Protein AF-0000000084400700 (afdb_homodimer)

InterPro domains:
  IPR011008 Dimeric alpha-beta barrel [SSF54909] (3-93)

Radius of gyration: 16.58 Å; Cα contacts (8 Å, |Δi|>4): 358; chains: 2; bounding box: 31×44×37 Å

Organism: NCBI:txid1296121

Structure (mmCIF, N/CA/C/O backbone):
data_AF-0000000084400700-model_v1
#
loop_
_entity.id
_entity.type
_entity.pdbx_description
1 polymer 'ABM domain-containing protein'
#
loop_
_atom_site.group_PDB
_atom_site.id
_atom_site.type_symbol
_atom_site.label_atom_id
_atom_site.label_alt_id
_atom_site.label_comp_id
_atom_site.label_asym_id
_atom_site.label_entity_id
_atom_site.label_seq_id
_atom_site.pdbx_PDB_ins_code
_atom_site.Cartn_x
_atom_site.Cartn_y
_atom_site.Cartn_z
_atom_site.occupancy
_atom_site.B_iso_or_equiv
_atom_site.auth_seq_id
_atom_site.auth_comp_id
_atom_site.auth_asym_id
_atom_site.auth_atom_id
_atom_site.pdbx_PDB_model_num
ATOM 1 N N . MET A 1 1 ? 12.852 2.732 -17.656 1 79.44 1 MET A N 1
ATOM 2 C CA . MET A 1 1 ? 11.586 3.289 -17.203 1 79.44 1 MET A CA 1
ATOM 3 C C . MET A 1 1 ? 10.812 2.271 -16.359 1 79.44 1 MET A C 1
ATOM 5 O O . MET A 1 1 ? 10.789 1.084 -16.688 1 79.44 1 MET A O 1
ATOM 9 N N . GLY A 1 2 ? 10.609 2.391 -15 1 95.69 2 GLY A N 1
ATOM 10 C CA . GLY A 1 2 ? 10.047 1.419 -14.078 1 95.69 2 GLY A CA 1
ATOM 11 C C . GLY A 1 2 ? 8.539 1.276 -14.203 1 95.69 2 GLY A C 1
ATOM 12 O O . GLY A 1 2 ? 7.91 1.97 -15.008 1 95.69 2 GLY A O 1
ATOM 13 N N . PHE A 1 3 ? 8.07 0.297 -13.781 1 98.56 3 PHE A N 1
ATOM 14 C CA . PHE A 1 3 ? 6.656 -0.054 -13.836 1 98.56 3 PHE A CA 1
ATOM 15 C C . PHE A 1 3 ? 6.172 -0.57 -12.492 1 98.56 3 PHE A C 1
ATOM 17 O O . PHE A 1 3 ? 6.82 -1.417 -11.875 1 98.56 3 PHE A O 1
ATOM 24 N N . ILE A 1 4 ? 5.074 -0.006 -12.062 1 98.75 4 ILE A N 1
ATOM 25 C CA . ILE A 1 4 ? 4.555 -0.394 -10.758 1 98.75 4 ILE A CA 1
ATOM 26 C C . ILE A 1 4 ? 3.123 -0.903 -10.898 1 98.75 4 ILE A C 1
ATOM 28 O O . ILE A 1 4 ? 2.32 -0.318 -11.633 1 98.75 4 ILE A O 1
ATOM 32 N N . VAL A 1 5 ? 2.842 -2.004 -10.289 1 98.75 5 VAL A N 1
ATOM 33 C CA . VAL A 1 5 ? 1.483 -2.498 -10.094 1 98.75 5 VAL A CA 1
ATOM 34 C C . VAL A 1 5 ? 1.09 -2.363 -8.625 1 98.75 5 VAL A C 1
ATOM 36 O O . VAL A 1 5 ? 1.831 -2.789 -7.738 1 98.75 5 VAL A O 1
ATOM 39 N N . VAL A 1 6 ? -0.023 -1.765 -8.383 1 98.88 6 VAL A N 1
ATOM 40 C CA . VAL A 1 6 ? -0.597 -1.726 -7.039 1 98.88 6 VAL A CA 1
ATOM 41 C C . VAL A 1 6 ? 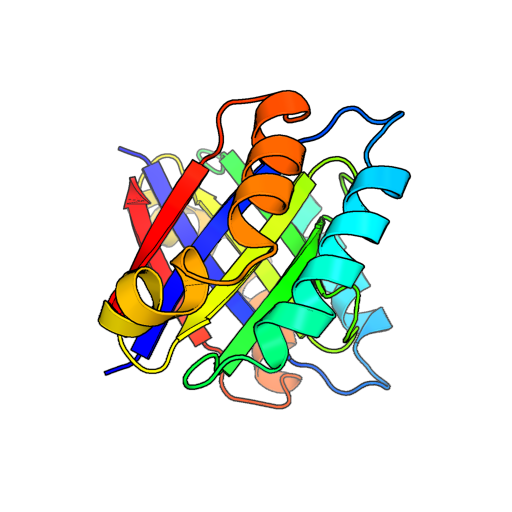-1.948 -2.436 -7.035 1 98.88 6 VAL A C 1
ATOM 43 O O . VAL A 1 6 ? -2.834 -2.104 -7.824 1 98.88 6 VAL A O 1
ATOM 46 N N . LEU A 1 7 ? -2.059 -3.463 -6.176 1 98.88 7 LEU A N 1
ATOM 47 C CA . LEU A 1 7 ? -3.322 -4.168 -5.984 1 98.88 7 LEU A CA 1
ATOM 48 C C . LEU A 1 7 ? -3.9 -3.881 -4.602 1 98.88 7 LEU A C 1
ATOM 50 O O . LEU A 1 7 ? -3.229 -4.086 -3.59 1 98.88 7 LEU A O 1
ATOM 54 N N . PHE A 1 8 ? -5.105 -3.367 -4.562 1 98.88 8 PHE A N 1
ATOM 55 C CA . PHE A 1 8 ? -5.863 -3.279 -3.32 1 98.88 8 PHE A CA 1
ATOM 56 C C . PHE A 1 8 ? -6.766 -4.496 -3.15 1 98.88 8 PHE A C 1
ATOM 58 O O . PHE A 1 8 ? -7.664 -4.727 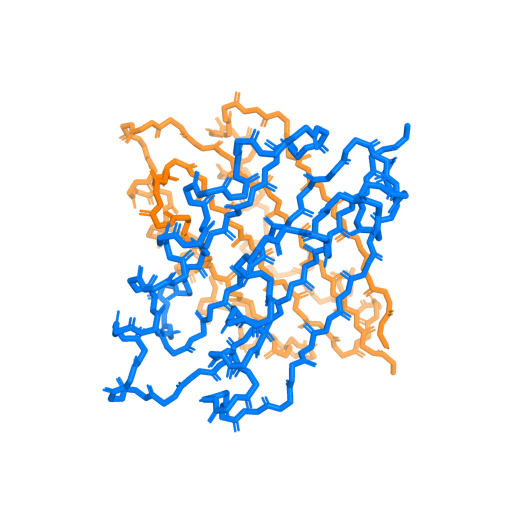-3.963 1 98.88 8 PHE A O 1
ATOM 65 N N . LEU A 1 9 ? -6.484 -5.246 -2.016 1 98.88 9 LEU A N 1
ATOM 66 C CA . LEU A 1 9 ? -7.18 -6.504 -1.761 1 98.88 9 LEU A CA 1
ATOM 67 C C . LEU A 1 9 ? -7.879 -6.473 -0.405 1 98.88 9 LEU A C 1
ATOM 69 O O . LEU A 1 9 ? -7.398 -5.828 0.531 1 98.88 9 LEU A O 1
ATOM 73 N N . GLU A 1 10 ? -9.008 -7.152 -0.323 1 98.88 10 GLU A N 1
ATOM 74 C CA . GLU A 1 10 ? -9.68 -7.395 0.946 1 98.88 10 GLU A CA 1
ATOM 75 C C . GLU A 1 10 ? -10.078 -8.867 1.087 1 98.88 10 GLU A C 1
ATOM 77 O O . GLU A 1 10 ? -10.602 -9.469 0.146 1 98.88 10 GLU A O 1
ATOM 82 N N . PHE A 1 11 ? -9.789 -9.406 2.271 1 98.88 11 PHE A N 1
ATOM 83 C CA . PHE A 1 11 ? -10.07 -10.805 2.545 1 98.88 11 PHE A CA 1
ATOM 84 C C . PHE A 1 11 ? -11 -10.945 3.75 1 98.88 11 PHE A C 1
ATOM 86 O O . PHE A 1 11 ? -11.086 -10.039 4.578 1 98.88 11 PHE A O 1
ATOM 93 N N . PRO A 1 12 ? -11.664 -12.133 3.861 1 98.56 12 PRO A N 1
ATOM 94 C CA . PRO A 1 12 ? -12.414 -12.398 5.09 1 98.56 12 PRO A CA 1
ATOM 95 C C . PRO A 1 12 ? -11.523 -12.461 6.324 1 98.56 12 PRO A C 1
ATOM 97 O O . PRO A 1 12 ? -10.406 -12.977 6.258 1 98.56 12 PRO A O 1
ATOM 100 N N . THR A 1 13 ? -12.07 -11.945 7.422 1 96.81 13 THR A N 1
ATOM 101 C CA . THR A 1 13 ? -11.32 -11.82 8.664 1 96.81 13 THR A CA 1
ATOM 102 C C . THR A 1 13 ? -10.789 -13.172 9.117 1 96.81 13 THR A C 1
ATOM 104 O O . THR A 1 13 ? -9.688 -13.266 9.656 1 96.81 13 THR A O 1
ATOM 107 N N . ASP A 1 14 ? -11.492 -14.188 8.859 1 97.31 14 ASP A N 1
ATOM 108 C CA . ASP A 1 14 ? -11.125 -15.508 9.352 1 97.31 14 ASP A CA 1
ATOM 109 C C . ASP A 1 14 ? -10.094 -16.172 8.438 1 97.31 14 ASP A C 1
ATOM 111 O O . ASP A 1 14 ? -9.523 -17.203 8.781 1 97.31 14 ASP A O 1
ATOM 115 N N . LYS A 1 15 ? -9.766 -15.578 7.324 1 98.12 15 LYS A N 1
ATOM 116 C CA . LYS A 1 15 ? -8.867 -16.203 6.363 1 98.12 15 LYS A CA 1
ATOM 117 C C . LYS A 1 15 ? -7.609 -15.367 6.16 1 98.12 15 LYS A C 1
ATOM 119 O O . LYS A 1 15 ? -6.605 -15.859 5.637 1 98.12 15 LYS A O 1
ATOM 124 N N . VAL A 1 16 ? -7.645 -14.148 6.52 1 98.44 16 VAL A N 1
ATOM 125 C CA . VAL A 1 16 ? -6.629 -13.172 6.137 1 98.44 16 VAL A CA 1
ATOM 126 C C . VAL A 1 16 ? -5.258 -13.625 6.637 1 98.44 16 VAL A C 1
ATOM 128 O O . VAL A 1 16 ? -4.254 -13.477 5.938 1 98.44 16 VAL A O 1
ATOM 131 N N . ASP A 1 17 ? -5.137 -14.234 7.801 1 97.88 17 ASP A N 1
ATOM 132 C CA . ASP A 1 17 ? -3.844 -14.641 8.336 1 97.88 17 ASP A CA 1
ATOM 133 C C . ASP A 1 17 ? -3.201 -15.719 7.465 1 97.88 17 ASP A C 1
ATOM 135 O O . ASP A 1 17 ? -2.018 -15.633 7.133 1 97.88 17 ASP A O 1
ATOM 139 N N . SER A 1 18 ? -3.965 -16.688 7.121 1 98.25 18 SER A N 1
ATOM 140 C CA . SER A 1 18 ? -3.455 -17.75 6.266 1 98.25 18 SER A CA 1
ATOM 141 C C . SER A 1 18 ? -3.078 -17.219 4.887 1 98.25 18 SER A C 1
ATOM 143 O O . SER A 1 18 ? -2.062 -17.625 4.316 1 98.25 18 SER A O 1
ATOM 145 N N . ILE A 1 19 ? -3.887 -16.328 4.391 1 98.62 19 ILE A N 1
ATOM 146 C CA . ILE A 1 19 ? -3.648 -15.789 3.061 1 98.62 19 ILE A CA 1
ATOM 147 C C . ILE A 1 19 ? -2.381 -14.938 3.074 1 98.62 19 ILE A C 1
ATOM 149 O O . ILE A 1 19 ? -1.541 -15.047 2.18 1 98.62 19 ILE A O 1
ATOM 153 N N . LYS A 1 20 ? -2.211 -14.141 4.062 1 98.06 20 LYS A N 1
ATOM 154 C CA . LYS A 1 20 ? -1.012 -13.312 4.18 1 98.06 20 LYS A CA 1
ATOM 155 C C . LYS A 1 20 ? 0.25 -14.172 4.184 1 98.06 20 LYS A C 1
ATOM 157 O O . LYS A 1 20 ? 1.24 -13.836 3.533 1 98.06 20 LYS A O 1
ATOM 162 N N . SER A 1 21 ? 0.157 -15.258 4.941 1 98.44 21 SER A N 1
ATOM 163 C CA . SER A 1 21 ? 1.302 -16.156 5 1 98.44 21 SER A CA 1
ATOM 164 C C . SER A 1 21 ? 1.647 -16.703 3.619 1 98.44 21 SER A C 1
ATOM 166 O O . SER A 1 21 ? 2.82 -16.766 3.244 1 98.44 21 SER A O 1
ATOM 168 N N . LYS A 1 22 ? 0.684 -17.062 2.883 1 98.75 22 LYS A N 1
ATOM 169 C CA . LYS A 1 22 ? 0.886 -17.594 1.541 1 98.75 22 LYS A CA 1
ATOM 170 C C . LYS A 1 22 ? 1.38 -16.516 0.583 1 98.75 22 LYS A C 1
ATOM 172 O O . LYS A 1 22 ? 2.219 -16.781 -0.28 1 98.75 22 LYS A O 1
ATOM 177 N N . LEU A 1 23 ? 0.893 -15.305 0.737 1 98.81 23 LEU A N 1
ATOM 178 C CA . LEU A 1 23 ? 1.357 -14.195 -0.084 1 98.81 23 LEU A CA 1
ATOM 179 C C . LEU A 1 23 ? 2.814 -13.867 0.221 1 98.81 23 LEU A C 1
ATOM 181 O O . LEU A 1 23 ? 3.58 -13.523 -0.683 1 98.81 23 LEU A O 1
ATOM 185 N N . LEU A 1 24 ? 3.146 -14.016 1.521 1 98.81 24 LEU A N 1
ATOM 186 C CA . LEU A 1 24 ? 4.531 -13.766 1.906 1 98.81 24 LEU A CA 1
ATOM 187 C C . LEU A 1 24 ? 5.457 -14.82 1.311 1 98.81 24 LEU A C 1
ATOM 189 O O . LEU A 1 24 ? 6.59 -14.516 0.929 1 98.81 24 LEU A O 1
ATOM 193 N N . HIS A 1 25 ? 4.984 -16.016 1.252 1 98.62 25 HIS A N 1
ATOM 194 C CA . HIS A 1 25 ? 5.738 -17.062 0.566 1 98.62 25 HIS A CA 1
ATOM 195 C C . HIS A 1 25 ? 5.914 -16.734 -0.913 1 98.62 25 HIS A C 1
ATOM 197 O O . HIS A 1 25 ? 7.023 -16.828 -1.443 1 98.62 25 HIS A O 1
ATOM 203 N N . ALA A 1 26 ? 4.867 -16.344 -1.562 1 98.62 26 ALA A N 1
ATOM 204 C CA . ALA A 1 26 ? 4.938 -15.953 -2.967 1 98.62 26 ALA A CA 1
ATOM 205 C C . ALA A 1 26 ? 5.902 -14.789 -3.162 1 98.62 26 ALA A C 1
ATOM 207 O O . ALA A 1 26 ? 6.699 -14.789 -4.105 1 98.62 26 ALA A O 1
ATOM 208 N N . ALA A 1 27 ? 5.836 -13.844 -2.254 1 98.62 27 ALA A N 1
ATOM 209 C CA . ALA A 1 27 ? 6.707 -12.672 -2.324 1 98.62 27 ALA A CA 1
ATOM 210 C C . ALA A 1 27 ? 8.18 -13.078 -2.314 1 98.62 27 ALA A C 1
ATOM 212 O O . ALA A 1 27 ? 8.984 -12.539 -3.08 1 98.62 27 ALA A O 1
ATOM 213 N N . ALA A 1 28 ? 8.531 -14.047 -1.467 1 98.56 28 ALA A N 1
ATOM 214 C CA . ALA A 1 28 ? 9.906 -14.508 -1.358 1 98.56 28 ALA A CA 1
ATOM 215 C C . ALA A 1 28 ? 10.391 -15.109 -2.678 1 98.56 28 ALA A C 1
ATOM 217 O O . ALA A 1 28 ? 11.57 -14.984 -3.029 1 98.56 28 ALA A O 1
ATOM 218 N N . ILE A 1 29 ? 9.539 -15.695 -3.383 1 98.62 29 ILE A N 1
ATOM 219 C CA . ILE A 1 29 ? 9.867 -16.297 -4.672 1 98.62 29 ILE A CA 1
ATOM 220 C C . ILE A 1 29 ? 9.977 -15.211 -5.738 1 98.62 29 ILE A C 1
ATOM 222 O O . ILE A 1 29 ? 10.961 -15.148 -6.473 1 98.62 29 ILE A O 1
ATOM 226 N N . TYR A 1 30 ? 8.984 -14.289 -5.855 1 98.44 30 TYR A N 1
ATOM 227 C CA . TYR A 1 30 ? 8.922 -13.258 -6.883 1 98.44 30 TYR A CA 1
ATOM 228 C C . TYR A 1 30 ? 10.102 -12.297 -6.758 1 98.44 30 TYR A C 1
ATOM 230 O O . TYR A 1 30 ? 10.602 -11.789 -7.762 1 98.44 30 TYR A O 1
ATOM 238 N N . ARG A 1 31 ? 10.539 -12.062 -5.547 1 98.06 31 ARG A N 1
ATOM 239 C CA . ARG A 1 31 ? 11.633 -11.117 -5.328 1 98.06 31 ARG A CA 1
ATOM 240 C C . ARG A 1 31 ? 12.938 -11.633 -5.926 1 98.06 31 ARG A C 1
ATOM 242 O O . ARG A 1 31 ? 13.898 -10.883 -6.078 1 98.06 31 ARG A O 1
ATOM 249 N N . LYS A 1 32 ? 12.969 -12.891 -6.262 1 98.19 32 LYS A N 1
ATOM 250 C CA . LYS A 1 32 ? 14.156 -13.484 -6.852 1 98.19 32 LYS A CA 1
ATOM 251 C C . LYS A 1 32 ? 14.094 -13.445 -8.375 1 98.19 32 LYS A C 1
ATOM 253 O O . LYS A 1 32 ? 15.086 -13.727 -9.055 1 98.19 32 LYS A O 1
ATOM 258 N N . ASP A 1 33 ? 12.898 -13.094 -8.961 1 98.25 33 ASP A N 1
ATOM 259 C CA . ASP A 1 33 ? 12.742 -13.039 -10.406 1 98.25 33 ASP A CA 1
ATOM 260 C C . ASP A 1 33 ? 13.594 -11.93 -11.016 1 98.25 33 ASP A C 1
ATOM 262 O O . ASP A 1 33 ? 13.695 -10.836 -10.453 1 98.25 33 ASP A O 1
ATOM 266 N N . PRO A 1 34 ? 14.195 -12.234 -12.164 1 98.12 34 PRO A N 1
ATOM 267 C CA . PRO A 1 34 ? 14.844 -11.133 -12.875 1 98.12 34 PRO A CA 1
ATOM 268 C C . PRO A 1 34 ? 13.906 -9.945 -13.109 1 98.12 34 PRO A C 1
ATOM 270 O O . PRO A 1 34 ? 12.711 -10.141 -13.352 1 98.12 34 PRO A O 1
ATOM 273 N N . GLU A 1 35 ? 14.445 -8.719 -12.922 1 98.38 35 GLU A N 1
ATOM 274 C CA . GLU A 1 35 ? 13.812 -7.445 -13.242 1 98.38 35 GLU A CA 1
ATOM 275 C C . GLU A 1 35 ? 12.672 -7.141 -12.281 1 98.38 35 GLU A C 1
ATOM 277 O O . GLU A 1 35 ? 11.875 -6.23 -12.523 1 98.38 35 GLU A O 1
ATOM 282 N N . THR A 1 36 ? 12.516 -7.93 -11.219 1 98.44 36 THR A N 1
ATOM 283 C CA . THR A 1 36 ? 11.625 -7.574 -10.117 1 98.44 36 THR A CA 1
ATOM 284 C C . THR A 1 36 ? 12.367 -6.762 -9.055 1 98.44 36 THR A C 1
ATOM 286 O O . THR A 1 36 ? 13.289 -7.27 -8.414 1 98.44 36 THR A O 1
ATOM 289 N N . VAL A 1 37 ? 12.031 -5.551 -8.922 1 98.19 37 VAL A N 1
ATOM 290 C CA . VAL A 1 37 ? 12.68 -4.645 -7.984 1 98.19 37 VAL A CA 1
ATOM 291 C C . VAL A 1 37 ? 12.094 -4.84 -6.59 1 98.19 37 VAL A C 1
ATOM 293 O O . VAL A 1 37 ? 12.828 -4.918 -5.602 1 98.19 37 VAL A O 1
ATOM 296 N N . GLU A 1 38 ? 10.797 -4.941 -6.527 1 98.31 38 GLU A N 1
ATOM 297 C CA . GLU A 1 38 ? 10.086 -5.176 -5.273 1 98.31 38 GLU A CA 1
ATOM 298 C C . GLU A 1 38 ? 8.828 -6.008 -5.496 1 98.31 38 GLU A C 1
ATOM 300 O O . GLU A 1 38 ? 8.242 -5.98 -6.582 1 98.31 38 GLU A O 1
ATOM 305 N N . TRP A 1 39 ? 8.422 -6.711 -4.527 1 98.69 39 TRP A N 1
ATOM 306 C CA . TRP A 1 39 ? 7.148 -7.402 -4.371 1 98.69 39 TRP A CA 1
ATOM 307 C C . TRP A 1 39 ? 6.73 -7.453 -2.906 1 98.69 39 TRP A C 1
ATOM 309 O O . TRP A 1 39 ? 7.086 -8.391 -2.188 1 98.69 39 TRP A O 1
ATOM 319 N N . ASN A 1 40 ? 5.996 -6.461 -2.512 1 98.81 40 ASN A N 1
ATOM 320 C CA . ASN A 1 40 ? 5.723 -6.23 -1.098 1 98.81 40 ASN A CA 1
ATOM 321 C C . ASN A 1 40 ? 4.266 -6.539 -0.752 1 98.81 40 ASN A C 1
ATOM 323 O O . ASN A 1 40 ? 3.357 -6.195 -1.509 1 98.81 40 ASN A O 1
ATOM 327 N N . VAL A 1 41 ? 4.113 -7.23 0.373 1 98.94 41 VAL A N 1
ATOM 328 C CA . VAL A 1 41 ? 2.814 -7.453 0.996 1 98.94 41 VAL A CA 1
ATOM 329 C C . VAL A 1 41 ? 2.637 -6.496 2.176 1 98.94 41 VAL A C 1
ATOM 331 O O . VAL A 1 41 ? 3.389 -6.559 3.15 1 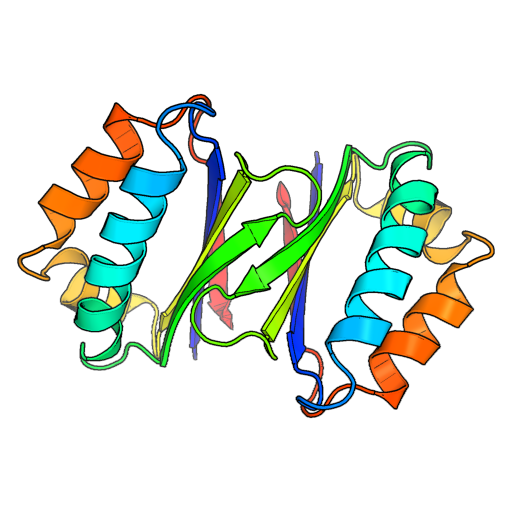98.94 41 VAL A O 1
ATOM 334 N N . GLN A 1 42 ? 1.646 -5.598 2.051 1 98.88 42 GLN A N 1
ATOM 335 C CA . GLN A 1 42 ? 1.438 -4.574 3.066 1 98.88 42 GLN A CA 1
ATOM 336 C C . GLN A 1 42 ? 0.043 -4.68 3.676 1 98.88 42 GLN A C 1
ATOM 338 O O . GLN A 1 42 ? -0.947 -4.82 2.955 1 98.8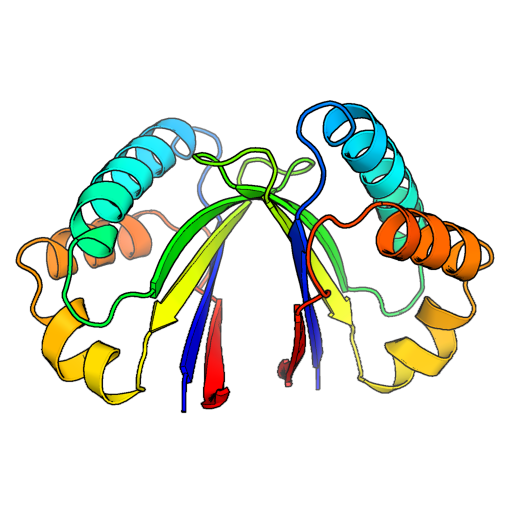8 42 GLN A O 1
ATOM 343 N N . GLN A 1 43 ? 0.003 -4.641 5 1 98.81 43 GLN A N 1
ATOM 344 C CA . GLN A 1 43 ? -1.27 -4.758 5.707 1 98.81 43 GLN A CA 1
ATOM 345 C C . GLN A 1 43 ? -1.685 -3.422 6.312 1 98.81 43 GLN A C 1
ATOM 347 O O . GLN A 1 43 ? -0.856 -2.709 6.883 1 98.81 43 GLN A O 1
ATOM 352 N N . ASP A 1 44 ? -2.996 -3.066 6.105 1 98.69 44 ASP A N 1
ATOM 353 C CA . ASP A 1 44 ? -3.562 -1.884 6.75 1 98.69 44 ASP A CA 1
ATOM 354 C C . ASP A 1 44 ? -3.504 -2.006 8.273 1 98.69 44 ASP A C 1
ATOM 356 O O . ASP A 1 44 ? -3.912 -3.023 8.836 1 98.69 44 ASP A O 1
ATOM 360 N N . LEU A 1 45 ? -3.08 -0.977 8.93 1 98.19 45 LEU A N 1
ATOM 361 C CA . LEU A 1 45 ? -2.828 -1.058 10.367 1 98.19 45 LEU A CA 1
ATOM 362 C C . LEU A 1 45 ? -4.125 -0.902 11.156 1 98.19 45 LEU A C 1
ATOM 364 O O . LEU A 1 45 ? -4.188 -1.265 12.328 1 98.19 45 LEU A O 1
ATOM 368 N N . THR A 1 46 ? -5.164 -0.361 10.547 1 97.69 46 THR A N 1
ATOM 369 C CA . THR A 1 46 ? -6.422 -0.154 11.25 1 97.69 46 THR A CA 1
ATOM 370 C C . THR A 1 46 ? -7.477 -1.159 10.797 1 97.69 46 THR A C 1
ATOM 372 O O . THR A 1 46 ? -8.508 -1.332 11.445 1 97.69 46 THR A O 1
ATOM 375 N N . ASP A 1 47 ? -7.293 -1.806 9.703 1 97.75 47 ASP A N 1
ATOM 376 C CA . ASP A 1 47 ? -8.219 -2.783 9.141 1 97.75 47 ASP A CA 1
ATOM 377 C C . ASP A 1 47 ? -7.469 -3.984 8.57 1 97.75 47 ASP A C 1
ATOM 379 O O . ASP A 1 47 ? -7.188 -4.035 7.367 1 97.75 47 ASP A O 1
ATOM 383 N N . PRO A 1 48 ? -7.238 -4.977 9.359 1 97.38 48 PRO A N 1
ATOM 384 C CA . PRO A 1 48 ? -6.34 -6.07 8.984 1 97.38 48 PRO A CA 1
ATOM 385 C C . PRO A 1 48 ? -6.836 -6.855 7.777 1 97.38 48 PRO A C 1
ATOM 387 O O . PRO A 1 48 ? -6.074 -7.617 7.172 1 97.38 48 PRO A O 1
ATOM 390 N N . LYS A 1 49 ? -8.086 -6.723 7.414 1 98.25 49 LYS A N 1
ATOM 391 C CA . LYS A 1 49 ? -8.617 -7.441 6.262 1 98.25 49 LYS A CA 1
ATOM 392 C C . LYS A 1 49 ? -8.102 -6.848 4.953 1 98.25 49 LYS A C 1
ATOM 394 O O . LYS A 1 49 ? -8.242 -7.453 3.891 1 98.25 49 LYS A O 1
ATOM 399 N N . LYS A 1 50 ? -7.582 -5.66 4.992 1 98.69 50 LYS A N 1
ATOM 400 C CA . LYS A 1 50 ? -7.102 -4.961 3.807 1 98.69 50 LYS A CA 1
ATOM 401 C C . LYS A 1 50 ? -5.605 -5.184 3.604 1 98.69 50 LYS A C 1
ATOM 403 O O . LYS A 1 50 ? -4.801 -4.867 4.48 1 98.69 50 LYS A O 1
ATOM 408 N N . ILE A 1 51 ? -5.25 -5.812 2.482 1 98.94 51 ILE A N 1
ATOM 409 C CA . ILE A 1 51 ? -3.885 -6.082 2.055 1 98.94 51 ILE A CA 1
ATOM 410 C C . ILE A 1 51 ? -3.604 -5.367 0.737 1 98.94 51 ILE A C 1
ATOM 412 O O . ILE A 1 51 ? -4.438 -5.375 -0.172 1 98.94 51 ILE A O 1
ATOM 416 N N . THR A 1 52 ? -2.533 -4.688 0.666 1 98.94 52 THR A N 1
ATOM 417 C CA . THR A 1 52 ? -2.059 -4.09 -0.578 1 98.94 52 THR A CA 1
ATOM 418 C C . THR A 1 52 ? -0.795 -4.793 -1.066 1 98.94 52 THR A C 1
ATOM 420 O O . THR A 1 52 ? 0.142 -5.004 -0.295 1 98.94 52 THR A O 1
ATOM 423 N N . LEU A 1 53 ? -0.781 -5.211 -2.299 1 98.94 53 LEU A N 1
ATOM 424 C CA . LEU A 1 53 ? 0.442 -5.648 -2.967 1 98.94 53 LEU A CA 1
ATOM 425 C C . LEU A 1 53 ? 1.063 -4.504 -3.76 1 98.94 53 LEU A C 1
ATOM 427 O O . LEU A 1 53 ? 0.369 -3.811 -4.508 1 98.94 53 LEU A O 1
ATOM 431 N N . VAL A 1 54 ? 2.281 -4.27 -3.561 1 98.88 54 VAL A N 1
ATOM 432 C CA . VAL A 1 54 ? 3.068 -3.334 -4.359 1 98.88 54 VAL A CA 1
ATOM 433 C C . VAL A 1 54 ? 4.141 -4.094 -5.137 1 98.88 54 VAL A C 1
ATOM 435 O O . VAL A 1 54 ? 5.078 -4.637 -4.547 1 98.88 54 VAL A O 1
ATOM 438 N N . GLU A 1 55 ? 3.99 -4.109 -6.457 1 98.81 55 GLU A N 1
ATOM 439 C CA . GLU A 1 55 ? 4.926 -4.773 -7.359 1 98.81 55 GLU A CA 1
ATOM 440 C C . GLU A 1 55 ? 5.672 -3.758 -8.227 1 98.81 55 GLU A C 1
ATOM 442 O O . GLU A 1 55 ? 5.051 -2.982 -8.953 1 98.81 55 GLU A O 1
ATOM 447 N N . LYS A 1 56 ? 6.98 -3.752 -8.086 1 98.56 56 LYS A N 1
ATOM 448 C CA . LYS A 1 56 ? 7.801 -2.863 -8.906 1 98.56 56 LYS A CA 1
ATOM 449 C C . LYS A 1 56 ? 8.711 -3.66 -9.828 1 98.56 56 LYS A C 1
ATOM 451 O O . LYS A 1 56 ? 9.414 -4.574 -9.391 1 98.56 56 LYS A O 1
ATOM 456 N N . TYR A 1 57 ? 8.688 -3.221 -11.078 1 98.62 57 TYR A N 1
ATOM 457 C CA . TYR A 1 57 ? 9.477 -3.879 -12.109 1 98.62 57 TYR A CA 1
ATOM 458 C C . TYR A 1 57 ? 10.383 -2.881 -12.828 1 98.62 57 TYR A C 1
ATOM 460 O O . TYR A 1 57 ? 10.086 -1.685 -12.867 1 98.62 57 TYR A O 1
ATOM 468 N N . GLU A 1 58 ? 11.43 -3.451 -13.406 1 98.25 58 GLU A N 1
ATOM 469 C CA . GLU A 1 58 ? 12.336 -2.596 -14.164 1 98.25 58 GLU A CA 1
ATOM 470 C C . GLU A 1 58 ? 11.656 -2.047 -15.414 1 98.25 58 GLU A C 1
ATOM 472 O O . GLU A 1 58 ? 11.93 -0.917 -15.828 1 98.25 58 GLU A O 1
ATOM 477 N N . ARG A 1 59 ? 10.875 -2.814 -16 1 97.5 59 ARG A N 1
ATOM 478 C CA . ARG A 1 59 ? 10.133 -2.398 -17.188 1 97.5 59 ARG A CA 1
ATOM 479 C C . ARG A 1 59 ? 8.773 -3.082 -17.25 1 97.5 59 ARG A C 1
ATOM 481 O O . ARG A 1 59 ? 8.562 -4.113 -16.609 1 97.5 59 ARG A O 1
ATOM 488 N N . GLU A 1 60 ? 7.859 -2.494 -18 1 97.69 60 GLU A N 1
ATOM 489 C CA . GLU A 1 60 ? 6.496 -3.01 -18.094 1 97.69 60 GLU A CA 1
ATOM 490 C C . GLU A 1 60 ? 6.488 -4.441 -18.625 1 97.69 60 GLU A C 1
ATOM 492 O O . GLU A 1 60 ? 5.695 -5.27 -18.172 1 97.69 60 GLU A O 1
ATOM 497 N N . SER A 1 61 ? 7.344 -4.723 -19.594 1 97.5 61 SER A N 1
ATOM 498 C CA . SER A 1 61 ? 7.344 -6.043 -20.219 1 97.5 61 SER A CA 1
ATOM 499 C C . SER A 1 61 ? 7.738 -7.125 -19.219 1 97.5 61 SER A C 1
ATOM 501 O O . SER A 1 61 ? 7.473 -8.305 -19.438 1 97.5 61 SER A O 1
ATOM 503 N N . SER A 1 62 ? 8.445 -6.82 -18.078 1 98 62 SER A N 1
ATOM 504 C CA . SER A 1 62 ? 8.805 -7.781 -17.047 1 98 62 SER A CA 1
ATOM 505 C C . SER A 1 62 ? 7.566 -8.445 -16.453 1 98 62 SER A C 1
ATOM 507 O O . SER A 1 62 ? 7.617 -9.602 -16.031 1 98 62 SER A O 1
ATOM 509 N N . LEU A 1 63 ? 6.496 -7.672 -16.438 1 97.06 63 LEU A N 1
ATOM 510 C CA . LEU A 1 63 ? 5.242 -8.211 -15.922 1 97.06 63 LEU A CA 1
ATOM 511 C C . LEU A 1 63 ? 4.801 -9.422 -16.734 1 97.06 63 LEU A C 1
ATOM 513 O O . LEU A 1 63 ? 4.562 -10.5 -16.172 1 97.06 63 LEU A O 1
ATOM 517 N N . THR A 1 64 ? 4.715 -9.281 -18.016 1 96.19 64 THR A N 1
ATOM 518 C CA . THR A 1 64 ? 4.176 -10.312 -18.891 1 96.19 64 THR A CA 1
ATOM 519 C C . THR A 1 64 ? 5.246 -11.352 -19.234 1 96.19 64 THR A C 1
ATOM 521 O O . THR A 1 64 ? 4.945 -12.539 -19.344 1 96.19 64 THR A O 1
ATOM 524 N N . GLU A 1 65 ? 6.523 -10.969 -19.312 1 96.56 65 GLU A N 1
ATOM 525 C CA . GLU A 1 65 ? 7.574 -11.844 -19.828 1 96.56 65 GLU A CA 1
ATOM 526 C C . GLU A 1 65 ? 8.234 -12.641 -18.703 1 96.56 65 GLU A C 1
ATOM 528 O O . GLU A 1 65 ? 8.859 -13.672 -18.953 1 96.56 65 GLU A O 1
ATOM 533 N N . ILE A 1 66 ? 8.055 -12.125 -17.516 1 97.56 66 ILE A N 1
ATOM 534 C CA . ILE A 1 66 ? 8.742 -12.797 -16.406 1 97.56 66 ILE A CA 1
ATOM 535 C C . ILE A 1 66 ? 7.742 -13.125 -15.305 1 97.56 66 ILE A C 1
ATOM 537 O O . ILE A 1 66 ? 7.516 -14.297 -15 1 97.56 66 ILE A O 1
ATOM 541 N N . HIS A 1 67 ? 7.113 -12.133 -14.672 1 97.62 67 HIS A N 1
ATOM 542 C CA . HIS A 1 67 ? 6.254 -12.312 -13.508 1 97.62 67 HIS A CA 1
ATOM 543 C C . HIS A 1 67 ? 5.152 -13.328 -13.789 1 97.62 67 HIS A C 1
ATOM 545 O O . HIS A 1 67 ? 4.98 -14.289 -13.039 1 97.62 67 HIS A O 1
ATOM 551 N N . ARG A 1 68 ? 4.492 -13.148 -14.961 1 97.69 68 ARG A N 1
ATOM 552 C CA . ARG A 1 68 ? 3.334 -13.977 -15.273 1 97.69 68 ARG A CA 1
ATOM 553 C C . ARG A 1 68 ? 3.768 -15.359 -15.758 1 97.69 68 ARG A C 1
ATOM 555 O O . ARG A 1 68 ? 2.947 -16.281 -15.852 1 97.69 68 ARG A O 1
ATOM 562 N N . LYS A 1 69 ? 5.043 -15.586 -15.938 1 97.62 69 LYS A N 1
ATOM 563 C CA . LYS A 1 69 ? 5.559 -16.875 -16.391 1 97.62 69 LYS A CA 1
ATOM 564 C C . LYS A 1 69 ? 6.148 -17.672 -15.234 1 97.62 69 LYS A C 1
ATOM 566 O O . LYS A 1 69 ? 6.559 -18.828 -15.414 1 97.62 69 LYS A O 1
ATOM 571 N N . ASN A 1 70 ? 6.215 -17.031 -14.047 1 97.88 70 ASN A N 1
ATOM 572 C CA . ASN A 1 70 ? 6.672 -17.766 -12.883 1 97.88 70 ASN A CA 1
ATOM 573 C C . ASN A 1 70 ? 5.77 -18.969 -12.586 1 97.88 70 ASN A C 1
ATOM 575 O O . ASN A 1 70 ? 4.547 -18.859 -12.695 1 97.88 70 ASN A O 1
ATOM 579 N N . ALA A 1 71 ? 6.285 -20.078 -12.117 1 97.25 71 ALA A N 1
ATOM 580 C CA . ALA A 1 71 ? 5.566 -21.328 -11.898 1 97.25 71 ALA A CA 1
ATOM 581 C C . ALA A 1 71 ? 4.457 -21.141 -10.859 1 97.25 71 ALA A C 1
ATOM 583 O O . ALA A 1 71 ? 3.445 -21.844 -10.898 1 97.25 71 ALA A O 1
ATOM 584 N N . ILE A 1 72 ? 4.621 -20.156 -9.992 1 98.19 72 ILE A N 1
ATOM 585 C CA . ILE A 1 72 ? 3.666 -20.031 -8.898 1 98.19 72 ILE A CA 1
ATOM 586 C C . ILE A 1 72 ? 2.578 -19.031 -9.266 1 98.19 72 ILE A C 1
ATOM 588 O O . ILE A 1 72 ? 1.626 -18.828 -8.516 1 98.19 72 ILE A O 1
ATOM 592 N N . TYR A 1 73 ? 2.678 -18.422 -10.383 1 98.62 73 TYR A N 1
ATOM 593 C CA . TYR A 1 73 ? 1.779 -17.328 -10.766 1 98.62 73 TYR A CA 1
ATOM 594 C C . TYR A 1 73 ? 0.323 -17.781 -10.68 1 98.62 73 TYR A C 1
ATOM 596 O O . TYR A 1 73 ? -0.487 -17.141 -10 1 98.62 73 TYR A O 1
ATOM 604 N N . GLN A 1 74 ? -0.013 -18.844 -11.336 1 97.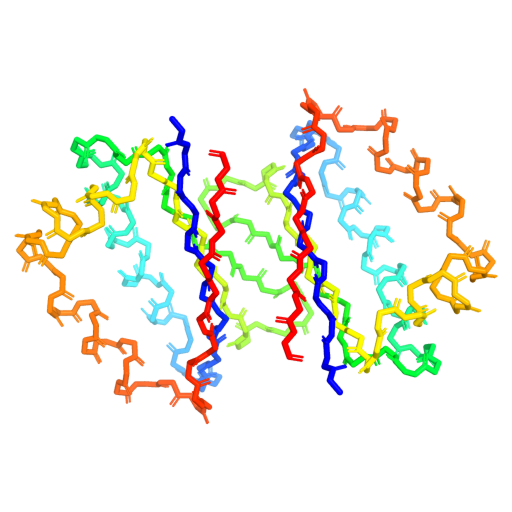94 74 GLN A N 1
ATOM 605 C CA . GLN A 1 74 ? -1.397 -19.297 -11.367 1 97.94 74 GLN A CA 1
ATOM 606 C C . GLN A 1 74 ? -1.909 -19.609 -9.969 1 97.94 74 GLN A C 1
ATOM 608 O O . GLN A 1 74 ? -3.045 -19.281 -9.625 1 97.94 74 GLN A O 1
ATOM 613 N N . GLU A 1 75 ? -1.107 -20.297 -9.203 1 98.06 75 GLU A N 1
ATOM 614 C CA . GLU A 1 75 ? -1.495 -20.594 -7.824 1 98.06 75 GLU A CA 1
ATOM 615 C C . GLU A 1 75 ? -1.756 -19.312 -7.031 1 98.06 75 GLU A C 1
ATOM 617 O O . GLU A 1 75 ? -2.693 -19.25 -6.234 1 98.06 75 GLU A O 1
ATOM 622 N N . THR A 1 76 ? -0.917 -18.297 -7.215 1 98.62 76 THR A N 1
ATOM 623 C CA . THR A 1 76 ? -1.066 -17.031 -6.508 1 98.62 76 THR A CA 1
ATOM 624 C C . THR A 1 76 ? -2.336 -16.312 -6.953 1 98.62 76 THR A C 1
ATOM 626 O O . THR A 1 76 ? -3.1 -15.812 -6.121 1 98.62 76 THR A O 1
ATOM 629 N N . ILE A 1 77 ? -2.584 -16.312 -8.234 1 98.25 77 ILE A N 1
ATOM 630 C CA . ILE A 1 77 ? -3.785 -15.68 -8.773 1 98.25 77 ILE A CA 1
ATOM 631 C C . ILE A 1 77 ? -5.027 -16.375 -8.227 1 98.25 77 ILE A C 1
ATOM 633 O O . ILE A 1 77 ? -5.977 -15.719 -7.797 1 98.25 77 ILE A O 1
ATOM 637 N N . ASP A 1 78 ? -5 -17.703 -8.211 1 98.38 78 ASP A N 1
ATOM 638 C CA . ASP A 1 78 ? -6.117 -18.469 -7.672 1 98.38 78 ASP A CA 1
ATOM 639 C C . ASP A 1 78 ? -6.332 -18.172 -6.191 1 98.38 78 ASP A C 1
ATOM 641 O O . ASP A 1 78 ? -7.473 -18.031 -5.738 1 98.38 78 ASP A O 1
ATOM 645 N N . LEU A 1 79 ? -5.262 -18.172 -5.469 1 98.75 79 LEU A N 1
ATOM 646 C CA . LEU A 1 79 ? -5.328 -17.844 -4.051 1 98.75 79 LEU A CA 1
ATOM 647 C C . LEU A 1 79 ? -6.078 -16.531 -3.836 1 98.75 79 LEU A C 1
ATOM 649 O O . LEU A 1 79 ? -6.984 -16.469 -3.002 1 98.75 79 LEU A O 1
ATOM 653 N N . ILE A 1 80 ? -5.684 -15.484 -4.574 1 98.81 80 ILE A N 1
ATOM 654 C CA . ILE A 1 80 ? -6.238 -14.148 -4.391 1 98.81 80 ILE A CA 1
ATOM 655 C C . ILE A 1 80 ? -7.695 -14.125 -4.848 1 98.81 80 ILE A C 1
ATOM 657 O O . ILE A 1 80 ? -8.594 -13.797 -4.07 1 98.81 80 ILE A O 1
ATOM 661 N N . THR A 1 81 ? -7.988 -14.594 -6.043 1 98.56 81 THR A N 1
ATOM 662 C CA . THR A 1 81 ? -9.289 -14.414 -6.672 1 98.56 81 THR A CA 1
ATOM 663 C C . THR A 1 81 ? -10.352 -15.281 -5.996 1 98.56 81 THR A C 1
ATOM 665 O O . THR A 1 81 ? -11.523 -14.906 -5.945 1 98.56 81 THR A O 1
ATOM 668 N N . SER A 1 82 ? -9.977 -16.359 -5.398 1 98.5 82 SER A N 1
ATOM 669 C CA . SER A 1 82 ? -10.945 -17.266 -4.773 1 98.5 82 SER A CA 1
ATOM 670 C C . SER A 1 82 ? -11.281 -16.812 -3.357 1 98.5 82 SER A C 1
ATOM 672 O O . SER A 1 82 ? -12.227 -17.312 -2.75 1 98.5 82 SER A O 1
ATOM 674 N N . ASN A 1 83 ? -10.492 -15.867 -2.879 1 98.75 83 ASN A N 1
ATOM 675 C CA . ASN A 1 83 ? -10.648 -15.594 -1.454 1 98.75 83 ASN A CA 1
ATOM 676 C C . ASN A 1 83 ? -11.008 -14.133 -1.196 1 98.75 83 ASN A C 1
ATOM 678 O O . ASN A 1 83 ? -11.383 -13.766 -0.08 1 98.75 83 ASN A O 1
ATOM 682 N N . VAL A 1 84 ? -10.859 -13.258 -2.148 1 98.75 84 VAL A N 1
ATOM 683 C CA . VAL A 1 84 ? -11.141 -11.852 -1.926 1 98.75 84 VAL A CA 1
ATOM 684 C C . VAL A 1 84 ? -12.625 -11.664 -1.598 1 98.75 84 VAL A C 1
ATOM 686 O O . VAL A 1 84 ? -13.469 -12.398 -2.109 1 98.75 84 VAL A O 1
ATOM 689 N N . SER A 1 85 ? -12.883 -10.703 -0.723 1 98.56 85 SER A N 1
ATOM 690 C CA . SER A 1 85 ? -14.242 -10.391 -0.304 1 98.56 85 SER A CA 1
ATOM 691 C C . SER A 1 85 ? -14.859 -9.312 -1.184 1 98.56 85 SER A C 1
ATOM 693 O O . SER A 1 85 ? -16.078 -9.078 -1.13 1 98.56 85 SER A O 1
ATOM 695 N N . LYS A 1 86 ? -14.117 -8.562 -1.946 1 98 86 LYS A N 1
ATOM 696 C CA . LYS A 1 86 ? -14.492 -7.523 -2.9 1 98 86 LYS A CA 1
ATOM 697 C C . LYS A 1 86 ? -13.688 -7.648 -4.191 1 98 86 LYS A C 1
ATOM 699 O O . LYS A 1 86 ? -12.656 -8.312 -4.223 1 98 86 LYS A O 1
ATOM 704 N N . PRO A 1 87 ? -14.219 -7.031 -5.266 1 97.94 87 PRO A N 1
ATOM 705 C CA . PRO A 1 87 ? -13.414 -7.039 -6.488 1 97.94 87 PRO A CA 1
ATOM 706 C C . PRO A 1 87 ? -12.023 -6.449 -6.285 1 97.94 87 PRO A C 1
ATOM 708 O O . PRO A 1 87 ? -11.859 -5.477 -5.547 1 97.94 87 PRO A O 1
ATOM 711 N N . ILE A 1 88 ? -11.047 -7.059 -6.91 1 98.56 88 ILE A N 1
ATOM 712 C CA . ILE A 1 88 ? -9.672 -6.582 -6.852 1 98.56 88 ILE A CA 1
ATOM 713 C C . ILE A 1 88 ? -9.57 -5.219 -7.535 1 98.56 88 ILE A C 1
ATOM 715 O O . ILE A 1 88 ? -10.039 -5.043 -8.664 1 98.56 88 ILE A O 1
ATOM 719 N N . GLU A 1 89 ? -9.102 -4.246 -6.863 1 98.25 89 GLU A N 1
ATOM 720 C CA . GLU A 1 89 ? -8.773 -2.969 -7.488 1 98.25 89 GLU A CA 1
ATOM 721 C C . GLU A 1 89 ? -7.309 -2.916 -7.902 1 98.25 89 GLU A C 1
ATOM 723 O O . GLU A 1 89 ? -6.418 -3.008 -7.055 1 98.25 89 GLU A O 1
ATOM 728 N N . LYS A 1 90 ? -7.078 -2.844 -9.219 1 98.5 90 LYS A N 1
ATOM 729 C CA . LYS A 1 90 ? -5.73 -2.9 -9.773 1 98.5 90 LYS A CA 1
ATOM 730 C C . LYS A 1 90 ? -5.352 -1.577 -10.438 1 98.5 90 LYS A C 1
ATOM 732 O O . LYS A 1 90 ? -6.156 -0.988 -11.164 1 98.5 90 LYS A O 1
ATOM 737 N N . HIS A 1 91 ? -4.156 -1.108 -10.164 1 98.5 91 HIS A N 1
ATOM 738 C CA . HIS A 1 91 ? -3.641 0.107 -10.781 1 98.5 91 HIS A CA 1
ATOM 739 C C . HIS A 1 91 ? -2.238 -0.11 -11.336 1 98.5 91 HIS A C 1
ATOM 741 O O . HIS A 1 91 ? -1.419 -0.792 -10.719 1 98.5 91 HIS A O 1
ATOM 747 N N . PHE A 1 92 ? -1.96 0.456 -12.492 1 98.06 92 PHE A N 1
ATOM 748 C CA . PHE A 1 92 ? -0.677 0.401 -13.18 1 98.06 92 PHE A CA 1
ATOM 749 C C . PHE A 1 92 ? -0.059 1.79 -13.289 1 98.06 92 PHE A C 1
ATOM 751 O O . PHE A 1 92 ? -0.727 2.742 -13.695 1 98.06 92 PHE A O 1
ATOM 758 N N . ILE A 1 93 ? 1.158 1.857 -12.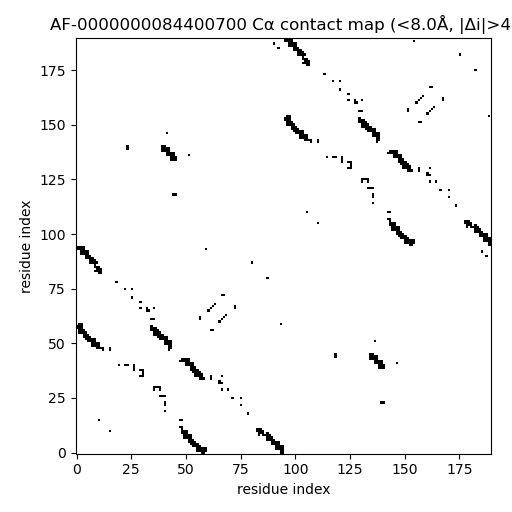875 1 97.88 93 ILE A N 1
ATOM 759 C CA . ILE A 1 93 ? 1.854 3.139 -12.859 1 97.88 93 ILE A CA 1
ATOM 760 C C . ILE A 1 93 ? 3.16 3.029 -13.641 1 97.88 93 ILE A C 1
ATOM 762 O O . ILE A 1 93 ? 4.004 2.182 -13.344 1 97.88 93 ILE A O 1
ATOM 766 N N . HIS A 1 94 ? 3.266 3.873 -14.672 1 96.44 94 HIS A N 1
ATOM 767 C CA . HIS A 1 94 ? 4.535 3.988 -15.383 1 96.44 94 HIS A CA 1
ATOM 768 C C . HIS A 1 94 ? 5.441 5.027 -14.727 1 96.44 94 HIS A C 1
ATOM 770 O O . HIS A 1 94 ? 5.008 6.152 -14.461 1 96.44 94 HIS A O 1
ATOM 776 N N . THR A 1 95 ? 6.648 4.531 -14.32 1 92.69 95 THR A N 1
ATOM 777 C CA . THR A 1 95 ? 7.574 5.441 -13.656 1 92.69 95 THR A CA 1
ATOM 778 C C . THR A 1 95 ? 8.828 5.645 -14.492 1 92.69 95 THR A C 1
ATOM 780 O O . THR A 1 95 ? 9.203 4.773 -15.281 1 92.69 95 THR A O 1
ATOM 783 N N . MET B 1 1 ? -15.602 10.953 -10.625 1 79.75 1 MET B N 1
ATOM 784 C CA . MET B 1 1 ? -14.328 10.344 -10.992 1 79.75 1 MET B CA 1
ATOM 785 C C . MET B 1 1 ? -13.352 10.383 -9.82 1 79.75 1 MET B C 1
ATOM 787 O O . MET B 1 1 ? -13.289 11.375 -9.094 1 79.75 1 MET B O 1
ATOM 791 N N . GLY B 1 2 ? -12.914 9.25 -9.148 1 95.75 2 GLY B N 1
ATOM 792 C CA . GLY B 1 2 ? -12.125 9.18 -7.93 1 95.75 2 GLY B CA 1
ATOM 793 C C . GLY B 1 2 ? -10.656 9.5 -8.148 1 95.75 2 GLY B C 1
ATOM 794 O O . GLY B 1 2 ? -10.234 9.742 -9.281 1 95.75 2 GLY B O 1
ATOM 795 N N . PHE B 1 3 ? -10.039 9.805 -7.203 1 98.56 3 PHE B N 1
ATOM 796 C CA . PHE B 1 3 ? -8.625 10.188 -7.203 1 98.56 3 PHE B CA 1
ATOM 797 C C . PHE B 1 3 ? -7.879 9.492 -6.074 1 98.56 3 PHE B C 1
ATOM 799 O O . PHE B 1 3 ? -8.336 9.484 -4.93 1 98.56 3 PHE B O 1
ATOM 806 N N . ILE B 1 4 ? -6.77 8.898 -6.445 1 98.75 4 ILE B N 1
ATOM 807 C CA . ILE B 1 4 ? -6.004 8.164 -5.449 1 98.75 4 ILE B CA 1
ATOM 808 C C . ILE B 1 4 ? -4.582 8.711 -5.383 1 98.75 4 ILE B C 1
ATOM 810 O O . ILE B 1 4 ? -3.967 8.984 -6.418 1 98.75 4 ILE B O 1
ATOM 814 N N . VAL B 1 5 ? -4.109 8.938 -4.207 1 98.75 5 VAL B N 1
ATOM 815 C CA . VAL B 1 5 ? -2.699 9.203 -3.938 1 98.75 5 VAL B CA 1
ATOM 816 C C . VAL B 1 5 ? -2.07 8.008 -3.229 1 98.75 5 VAL B C 1
ATOM 818 O O . VAL B 1 5 ? -2.609 7.512 -2.234 1 98.75 5 VAL B O 1
ATOM 821 N N . VAL B 1 6 ? -0.984 7.539 -3.742 1 98.88 6 VAL B N 1
ATOM 822 C CA . VAL B 1 6 ? -0.193 6.516 -3.064 1 98.88 6 VAL B CA 1
ATOM 823 C C . VAL B 1 6 ? 1.192 7.07 -2.736 1 98.88 6 VAL B C 1
ATOM 825 O O . VAL B 1 6 ? 1.901 7.551 -3.623 1 98.88 6 VAL B O 1
ATOM 828 N N . LEU B 1 7 ? 1.531 7.055 -1.438 1 98.88 7 LEU B N 1
ATOM 829 C CA . LEU B 1 7 ? 2.861 7.453 -0.987 1 98.88 7 LEU B CA 1
ATOM 830 C C . LEU B 1 7 ? 3.643 6.246 -0.477 1 98.88 7 LEU B C 1
ATOM 832 O O . LEU B 1 7 ? 3.176 5.527 0.411 1 98.88 7 LEU B O 1
ATOM 836 N N . PHE B 1 8 ? 4.781 5.984 -1.06 1 98.88 8 PHE B N 1
ATOM 837 C CA . PHE B 1 8 ? 5.734 5.023 -0.513 1 98.88 8 PHE B CA 1
ATOM 838 C C . PHE B 1 8 ? 6.754 5.715 0.382 1 98.88 8 PHE B C 1
ATOM 840 O O . PHE B 1 8 ? 7.512 6.57 -0.08 1 98.88 8 PHE B O 1
ATOM 847 N N . LEU B 1 9 ? 6.734 5.281 1.698 1 98.88 9 LEU B N 1
ATOM 848 C CA . LEU B 1 9 ? 7.57 5.914 2.711 1 98.88 9 LEU B CA 1
ATOM 849 C C . LEU B 1 9 ? 8.484 4.895 3.381 1 98.88 9 LEU B C 1
ATOM 851 O O . LEU B 1 9 ? 8.117 3.727 3.523 1 98.88 9 LEU B O 1
ATOM 855 N N . GLU B 1 10 ? 9.664 5.352 3.775 1 98.88 10 GLU B N 1
ATOM 856 C CA . GLU B 1 10 ? 10.562 4.574 4.617 1 98.88 10 GLU B CA 1
ATOM 857 C C . GLU B 1 10 ? 11.094 5.406 5.777 1 98.88 10 GLU B C 1
ATOM 859 O O . GLU B 1 10 ? 11.5 6.559 5.594 1 98.88 10 GLU B O 1
ATOM 864 N N . PHE B 1 11 ? 11.055 4.789 6.957 1 98.88 11 PHE B N 1
ATOM 865 C CA . PHE B 1 11 ? 11.5 5.473 8.172 1 98.88 11 PHE B CA 1
ATOM 866 C C . PHE B 1 11 ? 12.625 4.699 8.852 1 98.88 11 PHE B C 1
ATOM 868 O O . PHE B 1 11 ? 12.773 3.496 8.633 1 98.88 11 PHE B O 1
ATOM 875 N N . PRO B 1 12 ? 13.391 5.414 9.719 1 98.56 12 PRO B N 1
ATOM 876 C CA . PRO B 1 12 ? 14.367 4.688 10.539 1 98.56 12 PRO B CA 1
ATOM 877 C C . PRO B 1 12 ? 13.703 3.686 11.484 1 98.56 12 PRO B C 1
ATOM 879 O O . PRO B 1 12 ? 12.633 3.961 12.039 1 98.56 12 PRO B O 1
ATOM 882 N N . THR B 1 13 ? 14.391 2.553 11.656 1 96.88 13 THR B N 1
ATOM 883 C CA . THR B 1 13 ? 13.859 1.438 12.43 1 96.88 13 THR B CA 1
ATOM 884 C C . THR B 1 13 ? 13.531 1.881 13.859 1 96.88 13 THR B C 1
ATOM 886 O O . THR B 1 13 ? 12.547 1.424 14.445 1 96.88 13 THR B O 1
ATOM 889 N N . ASP B 1 14 ? 14.25 2.768 14.375 1 97.38 14 ASP B N 1
ATOM 890 C CA . ASP B 1 14 ? 14.078 3.174 15.773 1 97.38 14 ASP B CA 1
ATOM 891 C C . ASP B 1 14 ? 12.969 4.207 15.906 1 97.38 14 ASP B C 1
ATOM 893 O O . ASP B 1 14 ? 12.547 4.531 17.016 1 97.38 14 ASP B O 1
ATOM 897 N N . LYS B 1 15 ? 12.414 4.684 14.828 1 98.12 15 LYS B N 1
ATOM 898 C CA . LYS B 1 15 ? 11.414 5.746 14.891 1 98.12 15 LYS B CA 1
ATOM 899 C C . LYS B 1 15 ? 10.078 5.273 14.328 1 98.12 15 LYS B C 1
ATOM 901 O O . LYS B 1 15 ? 9.039 5.906 14.562 1 98.12 15 LYS B O 1
ATOM 906 N N . VAL B 1 16 ? 10.07 4.238 13.594 1 98.44 16 VAL B N 1
ATOM 907 C CA . VAL B 1 16 ? 8.93 3.844 12.766 1 98.44 16 VAL B CA 1
ATOM 908 C C . VAL B 1 16 ? 7.707 3.623 13.656 1 98.44 16 VAL B C 1
ATOM 910 O O . VAL B 1 16 ? 6.59 3.99 13.289 1 98.44 16 VAL B O 1
ATOM 913 N N . ASP B 1 17 ? 7.832 3.078 14.844 1 97.88 17 ASP B N 1
ATOM 914 C CA . ASP B 1 17 ? 6.691 2.811 15.711 1 97.88 17 ASP B CA 1
ATOM 915 C C . ASP B 1 17 ? 6.004 4.109 16.141 1 97.88 17 ASP B C 1
ATOM 917 O O . ASP B 1 17 ? 4.777 4.215 16.078 1 97.88 17 ASP B O 1
ATOM 921 N N . SER B 1 18 ? 6.777 5.035 16.562 1 98.25 18 SER B N 1
ATOM 922 C CA . SER B 1 18 ? 6.223 6.32 16.969 1 98.25 18 SER B CA 1
ATOM 923 C C . SER B 1 18 ? 5.574 7.039 15.781 1 98.25 18 SER B C 1
ATOM 925 O O . SER B 1 18 ? 4.516 7.652 15.93 1 98.25 18 SER B O 1
ATOM 927 N N . ILE B 1 19 ? 6.207 6.949 14.648 1 98.62 19 ILE B N 1
ATOM 928 C CA . ILE B 1 19 ? 5.699 7.625 13.461 1 98.62 19 ILE B CA 1
ATOM 929 C C . ILE B 1 19 ? 4.387 6.98 13.023 1 98.62 19 ILE B C 1
ATOM 931 O O . ILE B 1 19 ? 3.416 7.68 12.719 1 98.62 19 ILE B O 1
ATOM 935 N N . LYS B 1 20 ? 4.32 5.695 13.023 1 98.06 20 LYS B N 1
ATOM 936 C CA . LYS B 1 20 ? 3.094 4.988 12.664 1 98.06 20 LYS B CA 1
ATOM 937 C C . LYS B 1 20 ? 1.93 5.418 13.555 1 98.06 20 LYS B C 1
ATOM 939 O O . LYS B 1 20 ? 0.817 5.629 13.07 1 98.06 20 LYS B O 1
ATOM 944 N N . SER B 1 21 ? 2.24 5.512 14.836 1 98.44 21 SER B N 1
ATOM 945 C CA . SER B 1 21 ? 1.201 5.926 15.766 1 98.44 21 SER B CA 1
ATOM 946 C C . SER B 1 21 ? 0.671 7.316 15.43 1 98.44 21 SER B C 1
ATOM 948 O O . SER B 1 21 ? -0.54 7.547 15.453 1 98.44 21 SER B O 1
ATOM 950 N N . LYS B 1 22 ? 1.52 8.188 15.086 1 98.75 22 LYS B N 1
ATOM 951 C CA . LYS B 1 22 ? 1.135 9.547 14.734 1 98.75 22 LYS B CA 1
ATOM 952 C C . LYS B 1 22 ? 0.394 9.586 13.406 1 98.75 22 LYS B C 1
ATOM 954 O O . LYS B 1 22 ? -0.557 10.352 13.234 1 98.75 22 LYS B O 1
ATOM 959 N N . LEU B 1 23 ? 0.798 8.758 12.469 1 98.81 23 LEU B N 1
ATOM 960 C CA . LEU B 1 23 ? 0.109 8.672 11.188 1 98.81 23 LEU B CA 1
ATOM 961 C C . LEU B 1 23 ? -1.297 8.102 11.359 1 98.81 23 LE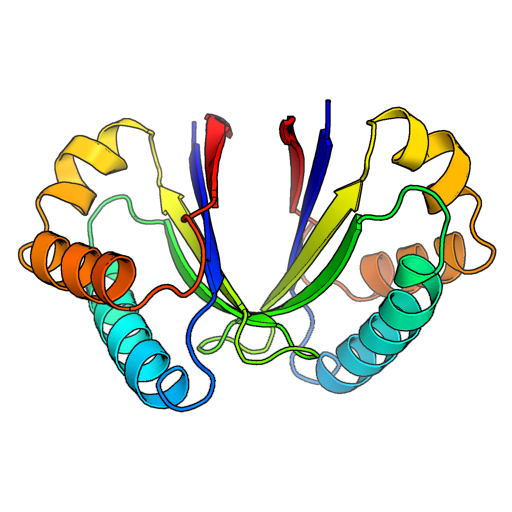U B C 1
ATOM 963 O O . LEU B 1 23 ? -2.232 8.531 10.688 1 98.81 23 LEU B O 1
ATOM 967 N N . LEU B 1 24 ? -1.386 7.16 12.32 1 98.81 24 LEU B N 1
ATOM 968 C CA . LEU B 1 24 ? -2.699 6.59 12.602 1 98.81 24 LEU B CA 1
ATOM 969 C C . LEU B 1 24 ? -3.623 7.629 13.227 1 98.81 24 LEU B C 1
ATOM 971 O O . LEU B 1 24 ? -4.824 7.641 12.953 1 98.81 24 LEU B O 1
ATOM 975 N N . HIS B 1 25 ? -3.064 8.453 14.047 1 98.69 25 HIS B N 1
ATOM 976 C CA . HIS B 1 25 ? -3.834 9.57 14.578 1 98.69 25 HIS B CA 1
ATOM 977 C C . HIS B 1 25 ? -4.289 10.508 13.461 1 98.69 25 HIS B C 1
ATOM 979 O O . HIS B 1 25 ? -5.465 10.883 13.398 1 98.69 25 HIS B O 1
ATOM 985 N N . ALA B 1 26 ? -3.406 10.867 12.586 1 98.62 26 ALA B N 1
ATOM 986 C CA . ALA B 1 26 ? -3.748 11.719 11.445 1 98.62 26 ALA B CA 1
ATOM 987 C C . ALA B 1 26 ? -4.824 11.07 10.578 1 98.62 26 ALA B C 1
ATOM 989 O O . ALA B 1 26 ? -5.766 11.734 10.148 1 98.62 26 ALA B O 1
ATOM 990 N N . ALA B 1 27 ? -4.684 9.773 10.375 1 98.62 27 ALA B N 1
ATOM 991 C CA . ALA B 1 27 ? -5.645 9.031 9.562 1 98.62 27 ALA B CA 1
ATOM 992 C C . ALA B 1 27 ? -7.055 9.148 10.133 1 98.62 27 ALA B C 1
ATOM 994 O O . ALA B 1 27 ? -8.023 9.336 9.398 1 98.62 27 ALA B O 1
ATOM 995 N N . ALA B 1 28 ? -7.172 9.055 11.461 1 98.56 28 ALA B N 1
ATOM 996 C CA . ALA B 1 28 ? -8.469 9.133 12.125 1 98.56 28 ALA B CA 1
ATOM 997 C C . ALA B 1 28 ? -9.125 10.492 11.883 1 98.56 28 ALA B C 1
ATOM 999 O O . ALA B 1 28 ? -10.352 10.586 11.773 1 98.56 28 ALA B O 1
ATOM 1000 N N . ILE B 1 29 ? -8.359 11.492 11.773 1 98.62 29 ILE B N 1
ATOM 1001 C CA . ILE B 1 29 ? -8.852 12.836 11.523 1 98.62 29 ILE B CA 1
ATOM 1002 C C . ILE B 1 29 ? -9.234 12.984 10.055 1 98.62 29 ILE B C 1
ATOM 1004 O O . ILE B 1 29 ? -10.336 13.438 9.734 1 98.62 29 ILE B O 1
ATOM 1008 N N . TYR B 1 30 ? -8.359 12.594 9.094 1 98.5 30 TYR B N 1
ATOM 1009 C CA . TYR B 1 30 ? -8.562 12.758 7.66 1 98.5 30 TYR B CA 1
ATOM 1010 C C . TYR B 1 30 ? -9.773 11.961 7.188 1 98.5 30 TYR B C 1
ATOM 1012 O O . TYR B 1 30 ? -10.477 12.383 6.266 1 98.5 30 TYR B O 1
ATOM 1020 N N . ARG B 1 31 ? -10.023 10.836 7.809 1 98.12 31 ARG B N 1
ATOM 1021 C CA . ARG B 1 31 ? -11.133 9.984 7.387 1 98.12 31 ARG B CA 1
ATOM 1022 C C . ARG B 1 31 ? -12.469 10.664 7.652 1 98.12 31 ARG B C 1
ATOM 1024 O O . ARG B 1 31 ? -13.508 10.234 7.133 1 98.12 31 ARG B O 1
ATOM 1031 N N . LYS B 1 32 ? -12.445 11.695 8.438 1 98.19 32 LYS B N 1
ATOM 1032 C CA . LYS B 1 32 ? -13.672 12.43 8.75 1 98.19 32 LYS B CA 1
ATOM 1033 C C . LYS B 1 32 ? -13.867 13.602 7.797 1 98.19 32 LYS B C 1
ATOM 1035 O O . LYS B 1 32 ? -14.93 14.227 7.781 1 98.19 32 LYS B O 1
ATOM 1040 N N . ASP B 1 33 ? -12.828 13.945 6.965 1 98.25 33 ASP B N 1
ATOM 1041 C CA . ASP B 1 33 ? -12.922 15.055 6.023 1 98.25 33 ASP B CA 1
ATOM 1042 C C . ASP B 1 33 ? -13.961 14.766 4.938 1 98.25 33 ASP B C 1
ATOM 1044 O O . ASP B 1 33 ? -14.047 13.641 4.438 1 98.25 33 ASP B O 1
ATOM 1048 N N . PRO B 1 34 ? -14.719 15.789 4.59 1 98.12 34 PRO B N 1
ATOM 1049 C CA . PRO B 1 34 ? -15.57 15.609 3.41 1 98.12 34 PRO B CA 1
ATOM 1050 C C . PRO B 1 34 ? -14.789 15.141 2.186 1 98.12 34 PRO B C 1
ATOM 1052 O O . PRO B 1 34 ? -13.641 15.555 1.983 1 98.12 34 PRO B O 1
ATOM 1055 N N . GLU B 1 35 ? -15.398 14.203 1.426 1 98.38 35 GLU B N 1
ATOM 1056 C CA . GLU B 1 35 ? -14.93 13.719 0.13 1 98.38 35 GLU B CA 1
ATOM 1057 C C . GLU B 1 35 ? -13.672 12.867 0.279 1 98.38 35 GLU B C 1
ATOM 1059 O O . GLU B 1 35 ? -13.008 12.555 -0.711 1 98.38 35 GLU B O 1
ATOM 1064 N N . THR B 1 36 ? -13.273 12.531 1.502 1 98.5 36 THR B N 1
ATOM 1065 C CA . THR B 1 36 ? -12.242 11.523 1.738 1 98.5 36 THR B CA 1
ATOM 1066 C C . THR B 1 36 ? -12.859 10.133 1.868 1 98.5 36 THR B C 1
ATOM 1068 O O . THR B 1 36 ? -13.617 9.875 2.803 1 98.5 36 THR B O 1
ATOM 1071 N N . VAL B 1 37 ? -12.609 9.32 0.961 1 98.25 37 VAL B N 1
ATOM 1072 C CA . VAL B 1 37 ? -13.164 7.973 0.93 1 98.25 37 VAL B CA 1
ATOM 1073 C C . VAL B 1 37 ? -12.328 7.051 1.82 1 98.25 37 VAL B C 1
ATOM 1075 O O . VAL B 1 37 ? -12.883 6.27 2.6 1 98.25 37 VAL B O 1
ATOM 1078 N N . GLU B 1 38 ? -11.031 7.164 1.709 1 98.38 38 GLU B N 1
ATOM 1079 C CA . GLU B 1 38 ? -10.109 6.383 2.529 1 98.38 38 GLU B CA 1
ATOM 1080 C C . GLU B 1 38 ? -8.836 7.176 2.83 1 98.38 38 GLU B C 1
ATOM 1082 O O . GLU B 1 38 ? -8.453 8.062 2.062 1 98.38 38 GLU B O 1
ATOM 1087 N N . TRP B 1 39 ? -8.219 6.891 3.883 1 98.69 39 TRP B N 1
ATOM 1088 C CA . TRP B 1 39 ? -6.879 7.305 4.297 1 98.69 39 TRP B CA 1
ATOM 1089 C C . TRP B 1 39 ? -6.215 6.223 5.145 1 98.69 39 TRP B C 1
ATOM 1091 O O . TRP B 1 39 ? -6.359 6.211 6.371 1 98.69 39 TRP B O 1
ATOM 1101 N N . ASN B 1 40 ? -5.508 5.359 4.492 1 98.81 40 ASN B N 1
ATOM 1102 C CA . ASN B 1 40 ? -5.012 4.133 5.109 1 98.81 40 ASN B CA 1
ATOM 1103 C C . ASN B 1 40 ? -3.5 4.18 5.309 1 98.81 40 ASN B C 1
ATOM 1105 O O . ASN B 1 40 ? -2.766 4.641 4.434 1 98.81 40 ASN B O 1
ATOM 1109 N N . VAL B 1 41 ? -3.1 3.748 6.488 1 98.94 41 VAL B N 1
ATOM 1110 C CA . VAL B 1 41 ? -1.696 3.512 6.809 1 98.94 41 VAL B CA 1
ATOM 1111 C C . VAL B 1 41 ? -1.397 2.016 6.746 1 98.94 41 VAL B C 1
ATOM 1113 O O . VAL B 1 41 ? -1.966 1.229 7.512 1 98.94 41 VAL B O 1
ATOM 1116 N N . GLN B 1 42 ? -0.518 1.645 5.812 1 98.88 42 GLN B N 1
ATOM 1117 C CA . GLN B 1 42 ? -0.222 0.233 5.59 1 98.88 42 GLN B CA 1
ATOM 1118 C C . GLN B 1 42 ? 1.261 -0.059 5.805 1 98.88 42 GLN B C 1
ATOM 1120 O O . GLN B 1 42 ? 2.119 0.678 5.316 1 98.88 42 GLN B O 1
ATOM 1125 N N . GLN B 1 43 ? 1.525 -1.117 6.555 1 98.81 43 GLN B N 1
ATOM 1126 C CA . GLN B 1 43 ? 2.906 -1.489 6.848 1 98.81 43 GLN B CA 1
ATOM 1127 C C . GLN B 1 43 ? 3.303 -2.758 6.102 1 98.81 43 GLN B C 1
ATOM 1129 O O . GLN B 1 43 ? 2.527 -3.715 6.031 1 98.81 43 GLN B O 1
ATOM 1134 N N . ASP B 1 44 ? 4.531 -2.707 5.477 1 98.69 44 ASP B N 1
ATOM 1135 C CA . ASP B 1 44 ? 5.094 -3.896 4.84 1 98.69 44 ASP B CA 1
ATOM 1136 C C . ASP B 1 44 ? 5.305 -5.012 5.859 1 98.69 44 ASP B C 1
ATOM 1138 O O . ASP B 1 44 ? 5.887 -4.785 6.922 1 98.69 44 ASP B O 1
ATOM 1142 N N . LEU B 1 45 ? 4.918 -6.191 5.531 1 98.19 45 LEU B N 1
ATOM 1143 C CA . LEU B 1 45 ? 4.926 -7.281 6.5 1 98.19 45 LEU B CA 1
ATOM 1144 C C . LEU B 1 45 ? 6.32 -7.883 6.629 1 98.19 45 LEU B C 1
ATOM 1146 O O . LEU B 1 45 ? 6.617 -8.57 7.609 1 98.19 45 LEU B O 1
ATOM 1150 N N . THR B 1 46 ? 7.184 -7.668 5.664 1 97.62 46 THR B N 1
ATOM 1151 C CA . THR B 1 46 ? 8.523 -8.242 5.711 1 97.62 46 THR B CA 1
ATOM 1152 C C . THR B 1 46 ? 9.562 -7.176 6.039 1 97.62 46 THR B C 1
ATOM 1154 O O . THR B 1 46 ? 10.695 -7.496 6.391 1 97.62 46 THR B O 1
ATOM 1157 N N . ASP B 1 47 ? 9.25 -5.934 5.922 1 97.69 47 ASP B N 1
ATOM 1158 C CA . ASP B 1 47 ? 10.148 -4.809 6.191 1 97.69 47 ASP B CA 1
ATOM 1159 C C . ASP B 1 47 ? 9.406 -3.684 6.914 1 97.69 47 ASP B C 1
ATOM 1161 O O . ASP B 1 47 ? 8.93 -2.738 6.281 1 97.69 47 ASP B O 1
ATOM 1165 N N . PRO B 1 48 ? 9.398 -3.709 8.195 1 97.38 48 PRO B N 1
ATOM 1166 C CA . PRO B 1 48 ? 8.547 -2.814 8.977 1 97.38 48 PRO B CA 1
ATOM 1167 C C . PRO B 1 48 ? 8.891 -1.342 8.781 1 97.38 48 PRO B C 1
ATOM 1169 O O . PRO B 1 48 ? 8.109 -0.464 9.148 1 97.38 48 PRO B O 1
ATOM 1172 N N . LYS B 1 49 ? 10.047 -1.029 8.25 1 98.25 49 LYS B N 1
ATOM 1173 C CA . LYS B 1 49 ? 10.438 0.36 8.031 1 98.25 49 LYS B CA 1
ATOM 1174 C C . LYS B 1 49 ? 9.656 0.969 6.867 1 98.25 49 LYS B C 1
ATOM 1176 O O . LYS B 1 49 ? 9.656 2.188 6.684 1 98.25 49 LYS B O 1
ATOM 1181 N N . LYS B 1 50 ? 9.047 0.157 6.051 1 98.69 50 LYS B N 1
ATOM 1182 C CA . LYS B 1 50 ? 8.312 0.611 4.871 1 98.69 50 LYS B CA 1
ATOM 1183 C C . LYS B 1 50 ? 6.832 0.784 5.184 1 98.69 50 LYS B C 1
ATOM 1185 O O . LYS B 1 50 ? 6.164 -0.166 5.598 1 98.69 50 LYS B O 1
ATOM 1190 N N . ILE B 1 51 ? 6.348 2.02 5.059 1 98.94 51 ILE B N 1
ATOM 1191 C CA . ILE B 1 51 ? 4.953 2.406 5.25 1 98.94 51 ILE B CA 1
ATOM 1192 C C . ILE B 1 51 ? 4.391 2.969 3.945 1 98.94 51 ILE B C 1
ATOM 1194 O O . ILE B 1 51 ? 5.055 3.754 3.264 1 98.94 51 ILE B O 1
ATOM 1198 N N . THR B 1 52 ? 3.266 2.51 3.557 1 98.94 52 THR B N 1
ATOM 1199 C CA . THR B 1 52 ? 2.535 3.068 2.424 1 98.94 52 THR B CA 1
ATOM 1200 C C . THR B 1 52 ? 1.271 3.781 2.895 1 98.94 52 THR B C 1
ATOM 1202 O O . THR B 1 52 ? 0.504 3.234 3.689 1 98.94 52 THR B O 1
ATOM 1205 N N . LEU B 1 53 ? 1.085 5.004 2.479 1 98.94 53 LEU B N 1
ATOM 1206 C CA . LEU B 1 53 ? -0.193 5.695 2.625 1 98.94 53 LEU B CA 1
ATOM 1207 C C . LEU B 1 53 ? -1.035 5.551 1.362 1 98.94 53 LEU B C 1
ATOM 1209 O O . LEU B 1 53 ? -0.54 5.766 0.254 1 98.94 53 LEU B O 1
ATOM 1213 N N . VAL B 1 54 ? -2.219 5.141 1.509 1 98.88 54 VAL B N 1
ATOM 1214 C CA . VAL B 1 54 ? -3.207 5.117 0.435 1 98.88 54 VAL B CA 1
ATOM 1215 C C . VAL B 1 54 ? -4.328 6.105 0.746 1 98.88 54 VAL B C 1
ATOM 1217 O O . VAL B 1 54 ? -5.105 5.902 1.683 1 98.88 54 VAL B O 1
ATOM 1220 N N . GLU B 1 55 ? -4.402 7.168 -0.058 1 98.81 55 GLU B N 1
ATOM 1221 C CA . GLU B 1 55 ? -5.418 8.203 0.076 1 98.81 55 GLU B CA 1
ATOM 1222 C C . GLU B 1 55 ? -6.387 8.188 -1.104 1 98.81 55 GLU B C 1
ATOM 1224 O O . GLU B 1 55 ? -5.969 8.32 -2.256 1 98.81 55 GLU B O 1
ATOM 1229 N N . LYS B 1 56 ? -7.66 7.953 -0.799 1 98.56 56 LYS B N 1
ATOM 1230 C CA . LYS B 1 56 ? -8.68 7.973 -1.844 1 98.56 56 LYS B CA 1
ATOM 1231 C C . LYS B 1 56 ? -9.664 9.117 -1.624 1 98.56 56 LYS B C 1
ATOM 1233 O O . LYS B 1 56 ? -10.203 9.281 -0.526 1 98.56 56 LYS B O 1
ATOM 1238 N N . TYR B 1 57 ? -9.883 9.828 -2.723 1 98.69 57 TYR B N 1
ATOM 1239 C CA . TYR B 1 57 ? -10.781 10.977 -2.695 1 98.69 57 TYR B CA 1
ATOM 1240 C C . TYR B 1 57 ? -11.875 10.844 -3.754 1 98.69 57 TYR B C 1
ATOM 1242 O O . TYR B 1 57 ? -11.688 10.156 -4.758 1 98.69 57 TYR B O 1
ATOM 1250 N N . GLU B 1 58 ? -12.953 11.562 -3.477 1 98.31 58 GLU B N 1
ATOM 1251 C CA . GLU B 1 58 ? -14.047 11.555 -4.449 1 98.31 58 GLU B CA 1
ATOM 1252 C C . GLU B 1 58 ? -13.633 12.242 -5.746 1 98.31 58 GLU B C 1
ATOM 1254 O O . GLU B 1 58 ? -14.055 11.844 -6.832 1 98.31 58 GLU B O 1
ATOM 1259 N N . ARG B 1 59 ? -12.906 13.242 -5.621 1 97.56 59 ARG B N 1
ATOM 1260 C CA . ARG B 1 59 ? -12.414 13.969 -6.785 1 97.56 59 ARG B CA 1
ATOM 1261 C C . ARG B 1 59 ? -11.031 14.555 -6.52 1 97.56 59 ARG B C 1
ATOM 1263 O O . ARG B 1 59 ? -10.633 14.711 -5.367 1 97.56 59 ARG B O 1
ATOM 1270 N N . GLU B 1 60 ? -10.312 14.852 -7.598 1 97.75 60 GLU B N 1
ATOM 1271 C CA . GLU B 1 60 ? -8.953 15.359 -7.48 1 97.75 60 GLU B CA 1
ATOM 1272 C C . GLU B 1 60 ? -8.914 16.656 -6.691 1 97.75 60 GLU B C 1
ATOM 1274 O O . GLU B 1 60 ? -7.992 16.891 -5.906 1 97.75 60 GLU B O 1
ATOM 1279 N N . SER B 1 61 ? -9.891 17.531 -6.898 1 97.56 61 SER B N 1
ATOM 1280 C CA . SER B 1 61 ? -9.898 18.828 -6.246 1 97.56 61 SER B CA 1
ATOM 1281 C C . SER B 1 61 ? -10.016 18.688 -4.73 1 97.56 61 SER B C 1
ATOM 1283 O O . SER B 1 61 ? -9.688 19.625 -3.988 1 97.56 61 SER B O 1
ATOM 1285 N N . SER B 1 62 ? -10.531 17.547 -4.168 1 98 62 SER B N 1
ATOM 1286 C CA . SER B 1 62 ? -10.625 17.312 -2.73 1 98 62 SER B CA 1
ATOM 1287 C C . SER B 1 62 ? -9.258 17.359 -2.068 1 98 62 SER B C 1
ATOM 1289 O O . SER B 1 62 ? -9.141 17.75 -0.905 1 98 62 SER B O 1
ATOM 1291 N N . LEU B 1 63 ? -8.266 16.953 -2.832 1 97.12 63 LEU B N 1
ATOM 1292 C CA . LEU B 1 63 ? -6.906 17 -2.316 1 97.12 63 LEU B CA 1
ATOM 1293 C C . LEU B 1 63 ? -6.512 18.422 -1.939 1 97.12 63 LEU B C 1
ATOM 1295 O O . LEU B 1 63 ? -6.094 18.672 -0.807 1 97.12 63 LEU B O 1
ATOM 1299 N N . THR B 1 64 ? -6.664 19.344 -2.852 1 96.19 64 THR B N 1
ATOM 1300 C CA . THR B 1 64 ? -6.199 20.719 -2.666 1 96.19 64 THR B CA 1
ATOM 1301 C C . THR B 1 64 ? -7.219 21.531 -1.877 1 96.19 64 THR B C 1
ATOM 1303 O O . THR B 1 64 ? -6.852 22.391 -1.079 1 96.19 64 THR B O 1
ATOM 1306 N N . GLU B 1 65 ? -8.516 21.25 -2.002 1 96.56 65 GLU B N 1
ATOM 1307 C CA . GLU B 1 65 ? -9.562 22.109 -1.452 1 96.56 65 GLU B CA 1
ATOM 1308 C C . GLU B 1 65 ? -9.945 21.672 -0.041 1 96.56 65 GLU B C 1
ATOM 1310 O O . GLU B 1 65 ? -10.508 22.453 0.725 1 96.56 65 GLU B O 1
ATOM 1315 N N . ILE B 1 66 ? -9.609 20.438 0.238 1 97.5 66 ILE B N 1
ATOM 1316 C CA . ILE B 1 66 ? -10.039 19.922 1.537 1 97.5 66 ILE B CA 1
ATOM 1317 C C . ILE B 1 66 ? -8.844 19.359 2.293 1 97.5 66 ILE B C 1
ATOM 1319 O O . ILE B 1 66 ? -8.469 19.875 3.352 1 97.5 66 ILE B O 1
ATOM 1323 N N . HIS B 1 67 ? -8.203 18.297 1.799 1 97.56 67 HIS B N 1
ATOM 1324 C CA . HIS B 1 67 ? -7.145 17.578 2.498 1 97.56 67 HIS B CA 1
ATOM 1325 C C . HIS B 1 67 ? -6.027 18.516 2.93 1 97.56 67 HIS B C 1
ATOM 1327 O O . HIS B 1 67 ? -5.652 18.547 4.105 1 97.56 67 HIS B O 1
ATOM 1333 N N . ARG B 1 68 ? -5.59 19.375 1.976 1 97.69 68 ARG B N 1
ATOM 1334 C CA . ARG B 1 68 ? -4.438 20.234 2.24 1 97.69 68 ARG B CA 1
ATOM 1335 C C . ARG B 1 68 ? -4.832 21.422 3.104 1 97.69 68 ARG B C 1
ATOM 1337 O O . ARG B 1 68 ? -3.969 22.141 3.623 1 97.69 68 ARG B O 1
ATOM 1344 N N . LYS B 1 69 ? -6.102 21.594 3.387 1 97.56 69 LYS B N 1
ATOM 1345 C CA . LYS B 1 69 ? -6.582 22.703 4.203 1 97.56 69 LYS B CA 1
ATOM 1346 C C . LYS B 1 69 ? -6.895 22.25 5.625 1 97.56 69 LYS B C 1
ATOM 1348 O O . LYS B 1 69 ? -7.242 23.062 6.484 1 97.56 69 LYS B O 1
ATOM 1353 N N . ASN B 1 70 ? -6.812 20.906 5.844 1 97.88 70 ASN B N 1
ATOM 1354 C CA . ASN B 1 70 ? -7 20.406 7.203 1 97.88 70 ASN B CA 1
ATOM 1355 C C . ASN B 1 70 ? -5.969 21 8.164 1 97.88 70 ASN B C 1
ATOM 1357 O O . ASN B 1 70 ? -4.793 21.125 7.812 1 97.88 70 ASN B O 1
ATOM 1361 N N . ALA B 1 71 ? -6.305 21.281 9.398 1 97.25 71 ALA B N 1
ATOM 1362 C CA . ALA B 1 71 ? -5.461 21.938 10.383 1 97.25 71 ALA B CA 1
ATOM 1363 C C . ALA B 1 71 ? -4.211 21.109 10.68 1 97.25 71 ALA B C 1
ATOM 1365 O O . ALA B 1 71 ? -3.166 21.672 11.031 1 97.25 71 ALA B O 1
ATOM 1366 N N . ILE B 1 72 ? -4.309 19.812 10.453 1 98.19 72 ILE B N 1
ATOM 1367 C CA . ILE B 1 72 ? -3.186 18.969 10.859 1 98.19 72 ILE B CA 1
ATOM 1368 C C . ILE B 1 72 ? -2.266 18.719 9.664 1 98.19 72 ILE B C 1
ATOM 1370 O O . ILE B 1 72 ? -1.212 18.094 9.805 1 98.19 72 ILE B O 1
ATOM 1374 N N . TYR B 1 73 ? -2.609 19.219 8.539 1 98.62 73 TYR B N 1
ATOM 1375 C CA . TYR B 1 73 ? -1.881 18.906 7.312 1 98.62 73 TYR B CA 1
ATOM 1376 C C . TYR B 1 73 ? -0.402 19.25 7.457 1 98.62 73 TYR B C 1
ATOM 1378 O O . TYR B 1 73 ? 0.46 18.391 7.234 1 98.62 73 TYR B O 1
ATOM 1386 N N . GLN B 1 74 ? -0.096 20.453 7.828 1 97.94 74 GLN B N 1
ATOM 1387 C CA . GLN B 1 74 ? 1.295 20.875 7.926 1 97.94 74 GLN B CA 1
ATOM 1388 C C . GLN B 1 74 ? 2.066 20.016 8.922 1 97.94 74 GLN B C 1
ATOM 1390 O O . GLN B 1 74 ? 3.211 19.641 8.672 1 97.94 74 GLN B O 1
ATOM 1395 N N . GLU B 1 75 ? 1.477 19.766 10.055 1 98 75 GLU B N 1
ATOM 1396 C CA . GLU B 1 75 ? 2.119 18.922 11.047 1 98 75 GLU B CA 1
ATOM 1397 C C . GLU B 1 75 ? 2.406 17.531 10.477 1 98 75 GLU B C 1
ATOM 1399 O O . GLU B 1 75 ? 3.457 16.953 10.75 1 98 75 GLU B O 1
ATOM 1404 N N . THR B 1 76 ? 1.467 16.969 9.719 1 98.62 76 THR B N 1
ATOM 1405 C CA . THR B 1 76 ? 1.63 15.641 9.133 1 98.62 76 THR B CA 1
ATOM 1406 C C . THR B 1 76 ? 2.738 15.648 8.078 1 98.62 76 THR B C 1
ATOM 1408 O O . THR B 1 76 ? 3.588 14.758 8.062 1 98.62 76 THR B O 1
ATOM 1411 N N . ILE B 1 77 ? 2.762 16.672 7.27 1 98.25 77 ILE B N 1
ATOM 1412 C CA . ILE B 1 77 ? 3.793 16.812 6.25 1 98.25 77 ILE B CA 1
ATOM 1413 C C . ILE B 1 77 ? 5.164 16.906 6.914 1 98.25 77 ILE B C 1
ATOM 1415 O O . ILE B 1 77 ? 6.117 16.25 6.492 1 98.25 77 ILE B O 1
ATOM 1419 N N . ASP B 1 78 ? 5.25 17.734 7.957 1 98.31 78 ASP B N 1
ATOM 1420 C CA . ASP B 1 78 ? 6.504 17.875 8.688 1 98.31 78 ASP B CA 1
ATOM 1421 C C . ASP B 1 78 ? 6.945 16.562 9.305 1 98.31 78 ASP B C 1
ATOM 1423 O O . ASP B 1 78 ? 8.133 16.219 9.273 1 98.31 78 ASP B O 1
ATOM 1427 N N . LEU B 1 79 ? 6.016 15.906 9.93 1 98.75 79 LEU B N 1
ATOM 1428 C CA . LEU B 1 79 ? 6.301 14.594 10.516 1 98.75 79 LEU B CA 1
ATOM 1429 C C . LEU B 1 79 ? 6.961 13.68 9.492 1 98.75 79 LEU B C 1
ATOM 1431 O O . LEU B 1 79 ? 7.988 13.055 9.781 1 98.75 79 LEU B O 1
ATOM 1435 N N . ILE B 1 80 ? 6.363 13.57 8.289 1 98.81 80 ILE B N 1
ATOM 1436 C CA . ILE B 1 80 ? 6.828 12.641 7.266 1 98.81 80 ILE B CA 1
ATOM 1437 C C . ILE B 1 80 ? 8.18 13.109 6.719 1 98.81 80 ILE B C 1
ATOM 1439 O O . ILE B 1 80 ? 9.164 12.375 6.777 1 98.81 80 ILE B O 1
ATOM 1443 N N . THR B 1 81 ? 8.289 14.359 6.32 1 98.56 81 THR B N 1
ATOM 1444 C CA . THR B 1 81 ? 9.445 14.844 5.57 1 98.56 81 THR B CA 1
ATOM 1445 C C . THR B 1 81 ? 10.672 14.945 6.473 1 98.56 81 THR B C 1
ATOM 1447 O O . THR B 1 81 ? 11.805 14.773 6.012 1 98.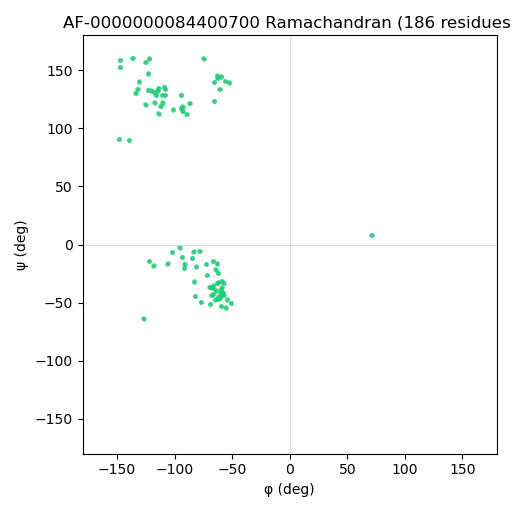56 81 THR B O 1
ATOM 1450 N N . SER B 1 82 ? 10.492 15.117 7.742 1 98.44 82 SER B N 1
ATOM 1451 C CA . SER B 1 82 ? 11.625 15.266 8.656 1 98.44 82 SER B CA 1
ATOM 1452 C C . SER B 1 82 ? 12.164 13.914 9.094 1 98.44 82 SER B C 1
ATOM 1454 O O . SER B 1 82 ? 13.242 13.828 9.68 1 98.44 82 SER B O 1
ATOM 1456 N N . ASN B 1 83 ? 11.398 12.875 8.781 1 98.75 83 ASN B N 1
ATOM 1457 C CA . ASN B 1 83 ? 11.773 11.609 9.398 1 98.75 83 ASN B CA 1
ATOM 1458 C C . ASN B 1 83 ? 12.047 10.531 8.352 1 98.75 83 ASN B C 1
ATOM 1460 O O . ASN B 1 83 ? 12.562 9.461 8.672 1 98.75 83 ASN B O 1
ATOM 1464 N N . VAL B 1 84 ? 11.664 10.734 7.129 1 98.75 84 VAL B N 1
ATOM 1465 C CA . VAL B 1 84 ? 11.867 9.711 6.109 1 98.75 84 VAL B CA 1
ATOM 1466 C C . VAL B 1 84 ? 13.359 9.461 5.906 1 98.75 84 VAL B C 1
ATOM 1468 O O . VAL B 1 84 ? 14.164 10.383 6.023 1 98.75 84 VAL B O 1
ATOM 1471 N N . SER B 1 85 ? 13.68 8.203 5.617 1 98.56 85 SER B N 1
ATOM 1472 C CA . SER B 1 85 ? 15.062 7.801 5.398 1 98.56 85 SER B CA 1
ATOM 1473 C C . SER B 1 85 ? 15.438 7.879 3.92 1 98.56 85 SER B C 1
ATOM 1475 O O . SER B 1 85 ? 16.609 7.805 3.564 1 98.56 85 SER B O 1
ATOM 1477 N N . LYS B 1 86 ? 14.523 7.945 3.016 1 98 86 LYS B N 1
ATOM 1478 C CA . LYS B 1 86 ? 14.641 8.078 1.566 1 98 86 LYS B CA 1
ATOM 1479 C C . LYS B 1 86 ? 13.633 9.094 1.023 1 98 86 LYS B C 1
ATOM 1481 O O . LYS B 1 86 ? 12.664 9.438 1.702 1 98 86 LYS B O 1
ATOM 1486 N N . PRO B 1 87 ? 13.914 9.594 -0.198 1 97.94 87 PRO B N 1
ATOM 1487 C CA . PRO B 1 87 ? 12.914 10.484 -0.788 1 97.94 87 PRO B CA 1
ATOM 1488 C C . PRO B 1 87 ? 11.531 9.844 -0.885 1 97.94 87 PRO B C 1
ATOM 1490 O O . PRO B 1 87 ? 11.422 8.648 -1.175 1 97.94 87 PRO B O 1
ATOM 1493 N N . ILE B 1 88 ? 10.516 10.617 -0.627 1 98.56 88 ILE B N 1
ATOM 1494 C CA . ILE B 1 88 ? 9.133 10.148 -0.726 1 98.56 88 ILE B CA 1
ATOM 1495 C C . ILE B 1 88 ? 8.805 9.828 -2.182 1 98.56 88 ILE B C 1
ATOM 1497 O O . ILE B 1 88 ? 9.047 10.641 -3.076 1 98.56 88 ILE B O 1
ATOM 1501 N N . GLU B 1 89 ? 8.391 8.656 -2.453 1 98.19 89 GLU B N 1
ATOM 1502 C CA . GLU B 1 89 ? 7.848 8.328 -3.77 1 98.19 89 GLU B CA 1
ATOM 1503 C C . GLU B 1 89 ? 6.332 8.5 -3.803 1 98.19 89 GLU B C 1
ATOM 1505 O O . GLU B 1 89 ? 5.609 7.828 -3.066 1 98.19 89 GLU B O 1
ATOM 1510 N N . LYS B 1 90 ? 5.879 9.469 -4.621 1 98.5 90 LYS B N 1
ATOM 1511 C CA . LYS B 1 90 ? 4.465 9.828 -4.68 1 98.5 90 LYS B CA 1
ATOM 1512 C C . LYS B 1 90 ? 3.865 9.484 -6.043 1 98.5 90 LYS B C 1
ATOM 1514 O O . LYS B 1 90 ? 4.473 9.758 -7.078 1 98.5 90 LYS B O 1
ATOM 1519 N N . HIS B 1 91 ? 2.705 8.883 -6.031 1 98.5 91 HIS B N 1
ATOM 1520 C CA . HIS B 1 91 ? 1.989 8.562 -7.262 1 98.5 91 HIS B CA 1
ATOM 1521 C C . HIS B 1 91 ? 0.533 9.008 -7.184 1 98.5 91 HIS B C 1
ATOM 1523 O O . HIS B 1 91 ? -0.105 8.883 -6.137 1 98.5 91 HIS B O 1
ATOM 1529 N N . PHE B 1 92 ? 0.011 9.539 -8.273 1 98.06 92 PHE B N 1
ATOM 1530 C CA . PHE B 1 92 ? -1.362 10.008 -8.422 1 98.06 92 PHE B CA 1
ATOM 1531 C C . PHE B 1 92 ? -2.104 9.18 -9.461 1 98.06 92 PHE B C 1
ATOM 1533 O O . PHE B 1 92 ? -1.597 8.961 -10.57 1 98.06 92 PHE B O 1
ATOM 1540 N N . ILE B 1 93 ? -3.238 8.711 -9.062 1 97.88 93 ILE B N 1
ATOM 1541 C CA . ILE B 1 93 ? -4.027 7.844 -9.93 1 97.88 93 ILE B CA 1
ATOM 1542 C C . ILE B 1 93 ? -5.434 8.414 -10.094 1 97.88 93 ILE B C 1
ATOM 1544 O O . ILE B 1 93 ? -6.145 8.625 -9.102 1 97.88 93 ILE B O 1
ATOM 1548 N N . HIS B 1 94 ? -5.773 8.703 -11.352 1 96.56 94 HIS B N 1
ATOM 1549 C CA . HIS B 1 94 ? -7.152 9.07 -11.648 1 96.56 94 HIS B CA 1
ATOM 1550 C C . HIS B 1 94 ? -8.016 7.84 -11.906 1 96.56 94 HIS B C 1
ATOM 1552 O O . HIS B 1 94 ? -7.637 6.969 -12.703 1 96.56 94 HIS B O 1
ATOM 1558 N N . THR B 1 95 ? -9.086 7.727 -11.07 1 92.94 95 THR B N 1
ATOM 1559 C CA . THR B 1 95 ? -9.953 6.562 -11.227 1 92.94 95 THR B CA 1
ATOM 1560 C C . THR B 1 95 ? -11.352 6.988 -11.656 1 92.94 95 THR B C 1
ATOM 1562 O O . THR B 1 95 ? -11.781 8.109 -11.375 1 92.94 95 THR B O 1
#

pLDDT: mean 98.0, std 2.08, range [79.44, 98.94]

Foldseek 3Di:
DKKKKKKKFFFDPVCLVVLLVVLVVVQVVLCPWPQWPHWDWDADPVHRRIIMTMTMGNDPVCVVVIVCPDPCNVVNVCSRVVTTPDDMDMDMDDD/DKKKKKKKFFFDPVCLVVLLVVLVVVQVVLCPWPQWPHWDWDADPVHRRIIMTMTMGNDPVCVVVIVCPDPCNVVNVCSRVVTTPDDMDMDMDDD

Solvent-accessible surface area (backbone atoms only — not comparable to full-atom values): 9974 Å² total; per-residue (Å²): 99,36,22,34,40,40,36,46,41,36,32,45,77,90,45,33,67,64,49,50,54,52,50,52,52,50,27,64,55,51,47,68,39,81,56,34,76,41,47,42,56,21,36,29,75,88,44,73,36,32,37,34,40,43,35,31,24,50,32,65,62,37,48,68,72,38,56,64,63,40,89,56,34,65,59,53,51,50,57,50,70,74,45,43,73,54,82,75,46,74,46,79,43,84,80,98,37,21,33,40,40,36,46,40,36,31,46,78,91,46,32,67,64,49,50,53,52,49,51,53,50,28,63,55,52,50,68,40,80,56,34,76,42,48,44,55,22,36,28,75,88,44,73,35,32,37,36,41,44,37,30,26,50,32,65,61,37,48,69,72,38,56,64,64,40,89,57,34,64,61,53,51,49,56,49,71,74,45,44,72,52,83,75,45,75,46,80,43,86,79

Sequence (190 aa):
MGFIVVLFLEFPTDKVDSIKSKLLHAAAIYRKDPETVEWNVQQDLTDPKKITLVEKYERESSLTEIHRKNAIYQETIDLITSNVSKPIEKHFIHTMGFIVVLFLEFPTDKVDSIKSKLLHAAAIYRKDPETVEWNVQQDLTDPKKITLVEKYERESSLTEIHRKNAIYQETIDLITSNVSKPIEKHFIHT

Nearest PDB structures (foldseek):
  4zos-assembly1_C  TM=9.160E-01  e=2.667E-07  Yersinia enterocolitica subsp. enterocolitica 8081
  4zos-assembly2_B  TM=9.045E-01  e=2.497E-07  Yersinia enterocolitica subsp. enterocolitica 8081
  1x7v-assembly3_C  TM=8.925E-01  e=2.190E-06  Pseudomonas aeruginosa
  3gz7-assembly1_B  TM=8.005E-01  e=1.475E-06  Bordetella bronchiseptica
  3mcs-assembly1_A  TM=9.042E-01  e=9.310E-05  Fusobacterium nucleatum subsp. nucleatum ATCC 25586

Secondary structure (DSSP, 8-state):
--EEEEEEEE--TTTHHHHHHHHHHHHHHHTTSTTEEEEEEEEESS-TTEEEEEEEESSTHHHHHTGGGSTTHHHHHHHHHTT-SS--EEEEEE-/--EEEEEEEE--TTTHHHHHHHHHHHHHHHTTSTTEEEEEEEEESS-TTEEEEEEEESSTHHHHHTGGGSTTHHHHHHHHHTT-SS--EEEEEE-